Protein AF-A0A2K4ZHW3-F1 (afdb_monomer_lite)

Sequence (197 aa):
MKKQLLYLIPVFVLMTAFILLPSRTSSLYLRIYFEEIAGDHCTLYYSTDAMDVFCLGQHQTSEIDYDRKMVEFNLDPSLDGHITGLRLDFPNTEQLLCIDSVTVSSGGVIKHQYSPCDFFADENIASLHNISGISSVPSRARVYIATSPEESYLIFSDALCRQITDSYSHYRLTKAAFCVFLLACFLLARKKIFRAE

Structure (mmCIF, N/CA/C/O backbone):
data_AF-A0A2K4ZHW3-F1
#
_entry.id   AF-A0A2K4ZHW3-F1
#
loop_
_atom_site.group_PDB
_atom_site.id
_atom_site.type_symbol
_atom_site.label_atom_id
_atom_site.label_alt_id
_atom_site.label_comp_id
_atom_site.label_asym_id
_atom_site.label_entity_id
_atom_site.label_seq_id
_atom_site.pdbx_PDB_ins_code
_atom_site.Cartn_x
_atom_site.Cartn_y
_atom_site.Cartn_z
_atom_site.occupancy
_atom_site.B_iso_or_equiv
_atom_site.auth_seq_id
_atom_site.auth_comp_id
_atom_site.auth_asym_id
_atom_site.auth_atom_id
_atom_site.pdbx_PDB_model_num
ATOM 1 N N . MET A 1 1 ? 33.668 7.707 -42.419 1.00 48.44 1 MET A N 1
ATOM 2 C CA . MET A 1 1 ? 33.199 8.050 -41.052 1.00 48.44 1 MET A CA 1
ATOM 3 C C . MET A 1 1 ? 31.860 8.804 -41.008 1.00 48.44 1 MET A C 1
ATOM 5 O O . MET A 1 1 ? 31.003 8.382 -40.246 1.00 48.44 1 MET A O 1
ATOM 9 N N . LYS A 1 2 ? 31.599 9.838 -41.833 1.00 49.84 2 LYS A N 1
ATOM 10 C CA . LYS A 1 2 ? 30.356 10.654 -41.756 1.00 49.84 2 LYS A CA 1
ATOM 11 C C . LYS A 1 2 ? 29.022 9.886 -41.893 1.00 49.84 2 LYS A C 1
ATOM 13 O O . LYS A 1 2 ? 28.071 10.209 -41.197 1.00 49.84 2 LYS A O 1
ATOM 18 N N . LYS A 1 3 ? 28.950 8.836 -42.725 1.00 52.91 3 LYS A N 1
ATOM 19 C CA . LYS A 1 3 ? 27.713 8.045 -42.914 1.00 52.91 3 LYS A CA 1
ATOM 20 C C . LYS A 1 3 ? 27.332 7.181 -41.702 1.00 52.91 3 LYS A C 1
ATOM 22 O O . LYS A 1 3 ? 26.160 6.896 -41.528 1.00 52.91 3 LYS A O 1
ATOM 27 N N . GLN A 1 4 ? 28.287 6.774 -40.859 1.00 54.22 4 GLN A N 1
ATOM 28 C CA . GLN A 1 4 ? 28.002 5.935 -39.682 1.00 54.22 4 GLN A CA 1
ATOM 29 C C . GLN A 1 4 ? 27.372 6.729 -38.531 1.00 54.22 4 GLN A C 1
ATOM 31 O O . GLN A 1 4 ? 26.560 6.178 -37.796 1.00 54.22 4 GLN A O 1
ATOM 36 N N . LEU A 1 5 ? 27.710 8.017 -38.409 1.00 55.81 5 LEU A N 1
ATOM 37 C CA . LEU A 1 5 ? 27.125 8.912 -37.409 1.00 55.81 5 LEU A CA 1
ATOM 38 C C . LEU A 1 5 ? 25.653 9.224 -37.727 1.00 55.81 5 LEU A C 1
ATOM 40 O O . LEU A 1 5 ? 24.839 9.350 -36.821 1.00 55.81 5 LEU A O 1
ATOM 44 N N . LEU A 1 6 ? 25.302 9.274 -39.018 1.00 59.19 6 LEU A N 1
ATOM 45 C CA . LEU A 1 6 ? 23.958 9.630 -39.477 1.00 59.19 6 LEU A CA 1
ATOM 46 C C . LEU A 1 6 ? 22.881 8.612 -39.058 1.00 59.19 6 LEU A C 1
ATOM 48 O O . LEU A 1 6 ? 21.753 9.005 -38.793 1.00 59.19 6 LEU A O 1
ATOM 52 N N . TYR A 1 7 ? 23.225 7.321 -38.961 1.00 63.56 7 TYR A N 1
ATOM 53 C CA . TYR A 1 7 ? 22.294 6.260 -38.541 1.00 63.56 7 TYR A CA 1
ATOM 54 C C . TYR A 1 7 ? 22.176 6.113 -37.018 1.00 63.56 7 TYR A C 1
ATOM 56 O O . TYR A 1 7 ? 21.195 5.559 -36.533 1.00 63.56 7 TYR A O 1
ATOM 64 N N . LEU A 1 8 ? 23.151 6.616 -36.255 1.00 65.94 8 LEU A N 1
ATOM 65 C CA . LEU A 1 8 ? 23.112 6.590 -34.789 1.00 65.94 8 LEU A CA 1
ATOM 66 C C . LEU A 1 8 ? 22.130 7.617 -34.224 1.00 65.94 8 LEU A C 1
ATOM 68 O O . LEU A 1 8 ? 21.509 7.354 -33.203 1.00 65.94 8 LEU A O 1
ATOM 72 N N . ILE A 1 9 ? 21.955 8.751 -34.906 1.00 73.25 9 ILE A N 1
ATOM 73 C CA . ILE A 1 9 ? 21.047 9.826 -34.489 1.00 73.25 9 ILE A CA 1
ATOM 74 C C . ILE A 1 9 ? 19.588 9.342 -34.374 1.00 73.25 9 ILE A C 1
ATOM 76 O O . ILE A 1 9 ? 19.026 9.477 -33.291 1.00 73.25 9 ILE A O 1
ATOM 80 N N . PRO A 1 10 ? 18.958 8.732 -35.401 1.00 75.88 10 PRO A N 1
ATOM 81 C CA . PRO A 1 10 ? 17.573 8.272 -35.288 1.00 75.88 10 PRO A CA 1
ATOM 82 C C . PRO A 1 10 ? 17.401 7.135 -34.272 1.00 75.88 10 PRO A C 1
ATOM 84 O O . PRO A 1 10 ? 16.383 7.092 -33.591 1.00 75.88 10 PRO A O 1
ATOM 87 N N . VAL A 1 11 ? 18.397 6.254 -34.111 1.00 72.94 11 VAL A N 1
ATOM 88 C CA . VAL A 1 11 ? 18.376 5.201 -33.078 1.00 72.94 11 VAL A CA 1
ATOM 89 C C . VAL A 1 11 ? 18.448 5.809 -31.682 1.00 72.94 11 VAL A C 1
ATOM 91 O O . VAL A 1 11 ? 17.698 5.400 -30.801 1.00 72.94 11 VAL A O 1
ATOM 94 N N . PHE A 1 12 ? 19.309 6.808 -31.482 1.00 76.75 12 PHE A N 1
ATOM 95 C CA . PHE A 1 12 ? 19.395 7.531 -30.219 1.00 76.75 12 PHE A CA 1
ATOM 96 C C . PHE A 1 12 ? 18.072 8.234 -29.917 1.00 76.75 12 PHE A C 1
ATOM 98 O O . PHE A 1 12 ? 17.533 8.038 -28.839 1.00 76.75 12 PHE A O 1
ATOM 105 N N . VAL A 1 13 ? 17.480 8.933 -30.890 1.00 79.75 13 VAL A N 1
ATOM 106 C CA . VAL A 1 13 ? 16.165 9.580 -30.738 1.00 79.75 13 VAL A CA 1
ATOM 107 C C . VAL A 1 13 ? 15.069 8.571 -30.376 1.00 79.75 13 VAL A C 1
ATOM 109 O O . VAL A 1 13 ? 14.281 8.847 -29.477 1.00 79.75 13 VAL A O 1
ATOM 112 N N . LEU A 1 14 ? 15.036 7.390 -31.001 1.00 78.94 14 LEU A N 1
ATOM 113 C CA . LEU A 1 14 ? 14.076 6.324 -30.674 1.00 78.94 14 LEU A CA 1
ATOM 114 C C . LEU A 1 14 ? 14.292 5.741 -29.272 1.00 78.94 14 LEU A C 1
ATOM 116 O O . LEU A 1 14 ? 13.322 5.513 -28.555 1.00 78.94 14 LEU A O 1
ATOM 120 N N . MET A 1 15 ? 15.545 5.533 -28.861 1.00 74.50 15 MET A N 1
ATOM 121 C CA . MET A 1 15 ? 15.881 5.058 -27.514 1.00 74.50 15 MET A CA 1
ATOM 122 C C . MET A 1 15 ? 15.533 6.106 -26.454 1.00 74.50 15 MET A C 1
ATOM 124 O O . MET A 1 15 ? 14.920 5.783 -25.441 1.00 74.50 15 MET A O 1
ATOM 128 N N . THR A 1 16 ? 15.864 7.373 -26.704 1.00 72.25 16 THR A N 1
ATOM 129 C CA . THR A 1 16 ? 15.516 8.493 -25.830 1.00 72.25 16 THR A CA 1
ATOM 130 C C . THR A 1 16 ? 14.001 8.653 -25.743 1.00 72.25 16 THR A C 1
ATOM 132 O O . THR A 1 16 ? 13.479 8.770 -24.640 1.00 72.25 16 THR A O 1
ATOM 135 N N . ALA A 1 17 ? 13.275 8.554 -26.859 1.00 74.81 17 ALA A N 1
ATOM 136 C CA . ALA A 1 17 ? 11.817 8.542 -26.857 1.00 74.81 17 ALA A CA 1
ATOM 137 C C . ALA A 1 17 ? 11.263 7.341 -26.076 1.00 74.81 17 ALA A C 1
ATOM 139 O O . ALA A 1 17 ? 10.374 7.522 -25.265 1.00 74.81 17 ALA A O 1
ATOM 140 N N . PHE A 1 18 ? 11.802 6.132 -26.229 1.00 72.69 18 PHE A N 1
ATOM 141 C CA . PHE A 1 18 ? 11.333 4.952 -25.492 1.00 72.69 18 PHE A CA 1
ATOM 142 C C . PHE A 1 18 ? 11.564 5.040 -23.970 1.00 72.69 18 PHE A C 1
ATOM 144 O O . PHE A 1 18 ? 10.721 4.587 -23.187 1.00 72.69 18 PHE A O 1
ATOM 151 N N . ILE A 1 19 ? 12.691 5.629 -23.554 1.00 68.38 19 ILE A N 1
ATOM 152 C CA . ILE A 1 19 ? 13.035 5.866 -22.144 1.00 68.38 19 ILE A CA 1
ATOM 153 C C . ILE A 1 19 ? 12.171 6.988 -21.553 1.00 68.38 19 ILE A C 1
ATOM 155 O O . ILE A 1 19 ? 11.669 6.844 -20.438 1.00 68.38 19 ILE A O 1
ATOM 159 N N . LEU A 1 20 ? 12.004 8.093 -22.287 1.00 64.94 20 LEU A N 1
ATOM 160 C CA . LEU A 1 20 ? 11.290 9.281 -21.814 1.00 64.94 20 LEU A CA 1
ATOM 161 C C . LEU A 1 20 ? 9.771 9.152 -21.926 1.00 64.94 20 LEU A C 1
ATOM 163 O O . LEU A 1 20 ? 9.060 9.714 -21.097 1.00 64.94 20 LEU A O 1
ATOM 167 N N . LEU A 1 21 ? 9.263 8.417 -22.920 1.00 61.34 21 LEU A N 1
ATOM 168 C CA . LEU A 1 21 ? 7.833 8.182 -23.059 1.00 61.34 21 LEU A CA 1
ATOM 169 C C . LEU A 1 21 ? 7.369 7.305 -21.891 1.00 61.34 21 LEU A C 1
ATOM 171 O O . LEU A 1 21 ? 7.877 6.185 -21.712 1.00 61.34 21 LEU A O 1
ATOM 175 N N . PRO A 1 22 ? 6.400 7.788 -21.096 1.00 52.62 22 PRO A N 1
ATOM 176 C CA . PRO A 1 22 ? 5.814 6.993 -20.038 1.00 52.62 22 PRO A CA 1
ATOM 177 C C . PRO A 1 22 ? 5.112 5.797 -20.689 1.00 52.62 22 PRO A C 1
ATOM 179 O O . PRO A 1 22 ? 4.080 5.926 -21.339 1.00 52.62 22 PRO A O 1
ATOM 182 N N . SER A 1 23 ? 5.697 4.607 -20.549 1.00 57.44 23 SER A N 1
ATOM 183 C CA . SER A 1 23 ? 4.881 3.395 -20.597 1.00 57.44 23 SER A CA 1
ATOM 184 C C . SER A 1 23 ? 4.095 3.369 -19.301 1.00 57.44 23 SER A C 1
ATOM 186 O O . SER A 1 23 ? 4.650 3.788 -18.284 1.00 57.44 23 SER A O 1
ATOM 188 N N . ARG A 1 24 ? 2.858 2.861 -19.326 1.00 54.12 24 ARG A N 1
ATOM 189 C CA . ARG A 1 24 ? 2.093 2.630 -18.097 1.00 54.12 24 ARG A CA 1
ATOM 190 C C . ARG A 1 24 ? 3.005 1.913 -17.104 1.00 54.12 24 ARG A C 1
ATOM 192 O O . ARG A 1 24 ? 3.493 0.819 -17.396 1.00 54.12 24 ARG A O 1
ATOM 199 N N . THR A 1 25 ? 3.328 2.594 -16.012 1.00 59.31 25 THR A N 1
ATOM 200 C CA . THR A 1 25 ? 3.997 2.009 -14.858 1.00 59.31 25 THR A CA 1
ATOM 201 C C . THR A 1 25 ? 3.162 0.809 -14.413 1.00 59.31 25 THR A C 1
ATOM 203 O O . THR A 1 25 ? 1.973 0.701 -14.719 1.00 59.31 25 THR A O 1
ATOM 206 N N . SER A 1 26 ? 3.786 -0.177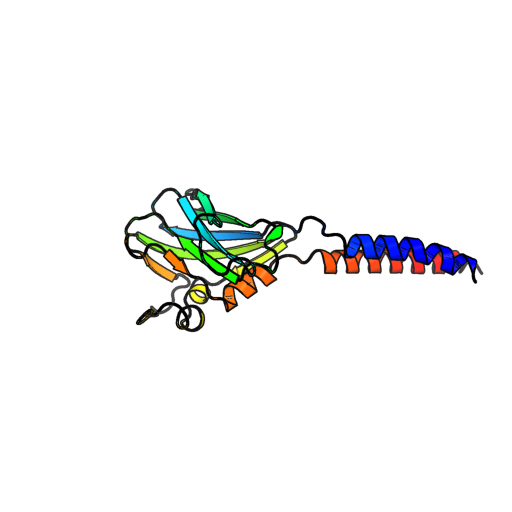 -13.787 1.00 67.19 26 SER A N 1
ATOM 207 C CA . SER A 1 26 ? 3.011 -1.280 -13.234 1.00 67.19 26 SER A CA 1
ATOM 208 C C . SER A 1 26 ? 2.254 -0.779 -12.011 1.00 67.19 26 SER A C 1
ATOM 210 O O . SER A 1 26 ? 2.869 -0.104 -11.186 1.00 67.19 26 SER A O 1
ATOM 212 N N . SER A 1 27 ? 0.975 -1.128 -11.878 1.00 78.62 27 SER A N 1
ATOM 213 C CA . SER A 1 27 ? 0.192 -0.731 -10.710 1.00 78.62 27 SER A CA 1
ATOM 214 C C . SER A 1 27 ? 0.826 -1.240 -9.419 1.00 78.62 27 SER A C 1
ATOM 216 O O . SER A 1 27 ? 1.497 -2.286 -9.420 1.00 78.62 27 SER A O 1
ATOM 218 N N . LEU A 1 28 ? 0.625 -0.493 -8.336 1.00 83.06 28 LEU A N 1
ATOM 219 C CA . LEU A 1 28 ? 1.098 -0.869 -7.013 1.00 83.06 28 LEU A CA 1
ATOM 220 C C . LEU A 1 28 ? -0.031 -1.553 -6.254 1.00 83.06 28 LEU A C 1
ATOM 222 O O . LEU A 1 28 ? -1.097 -0.985 -6.047 1.00 83.06 28 LEU A O 1
ATOM 226 N N . TYR A 1 29 ? 0.240 -2.771 -5.812 1.00 87.38 29 TYR A N 1
ATOM 227 C CA . TYR A 1 29 ? -0.672 -3.552 -4.998 1.00 87.38 29 TYR A CA 1
ATOM 228 C C . TYR A 1 29 ? -0.223 -3.480 -3.544 1.00 87.38 29 TYR A C 1
ATOM 230 O O . TYR A 1 29 ? 0.849 -3.996 -3.208 1.00 87.38 29 TYR A O 1
ATOM 238 N N . LEU A 1 30 ? -1.043 -2.864 -2.699 1.00 88.62 30 LEU A N 1
ATOM 239 C CA . LEU A 1 30 ? -0.903 -2.874 -1.248 1.00 88.62 30 LEU A CA 1
ATOM 240 C C . LEU A 1 30 ? -1.831 -3.955 -0.695 1.00 88.62 30 LEU A C 1
ATOM 242 O O . LEU A 1 30 ? -3.047 -3.859 -0.837 1.00 88.62 30 LEU A O 1
ATOM 246 N N . ARG A 1 31 ? -1.264 -4.991 -0.079 1.00 89.44 31 ARG A N 1
ATOM 247 C CA . ARG A 1 31 ? -2.030 -6.069 0.557 1.00 89.44 31 ARG A CA 1
ATOM 248 C C . ARG A 1 31 ? -1.795 -6.060 2.048 1.00 89.44 31 ARG A C 1
ATOM 250 O O . ARG A 1 31 ? -0.639 -6.079 2.467 1.00 89.44 31 ARG A O 1
ATOM 257 N N . ILE A 1 32 ? -2.869 -6.093 2.818 1.00 88.69 32 ILE A N 1
ATOM 258 C CA . ILE A 1 32 ? -2.823 -6.147 4.278 1.00 88.69 32 ILE A CA 1
ATOM 259 C C . ILE A 1 32 ? -3.474 -7.458 4.695 1.00 88.69 32 ILE A C 1
ATOM 261 O O . ILE A 1 32 ? -4.605 -7.731 4.298 1.00 88.69 32 ILE A O 1
ATOM 265 N N . TYR A 1 33 ? -2.734 -8.270 5.443 1.00 87.62 33 TYR A N 1
ATOM 266 C CA . TYR A 1 33 ? -3.173 -9.566 5.943 1.00 87.62 33 TYR A CA 1
ATOM 267 C C . TYR A 1 33 ? -3.559 -9.449 7.412 1.00 87.62 33 TYR A C 1
ATOM 269 O O . TYR A 1 33 ? -2.830 -8.851 8.210 1.00 87.62 33 TYR A O 1
ATOM 277 N N . PHE A 1 34 ? -4.680 -10.065 7.760 1.00 85.69 34 PHE A N 1
ATOM 278 C CA . PHE A 1 34 ? -5.273 -10.041 9.084 1.00 85.69 34 PHE A CA 1
ATOM 279 C C . PHE A 1 34 ? -5.348 -11.451 9.672 1.00 85.69 34 PHE A C 1
ATOM 281 O O . PHE A 1 34 ? -5.580 -12.428 8.961 1.00 85.69 34 PHE A O 1
ATOM 288 N N . GLU A 1 35 ? -5.199 -11.577 10.987 1.00 82.19 35 GLU A N 1
ATOM 289 C CA . GLU A 1 35 ? -5.529 -12.830 11.677 1.00 82.19 35 GLU A CA 1
ATOM 290 C C . GLU A 1 35 ? -7.030 -12.914 11.980 1.00 82.19 35 GLU A C 1
ATOM 292 O O . GLU A 1 35 ? -7.647 -13.968 11.798 1.00 82.19 35 GLU A O 1
ATOM 297 N N . GLU A 1 36 ? -7.622 -11.789 12.375 1.00 79.19 36 GLU A N 1
ATOM 298 C CA . GLU A 1 36 ? -9.049 -11.611 12.635 1.00 79.19 36 GLU A CA 1
ATOM 299 C C . GLU A 1 36 ? -9.474 -10.238 12.097 1.00 79.19 36 GLU A C 1
ATOM 301 O O . GLU A 1 36 ? -8.773 -9.245 12.304 1.00 79.19 36 GLU A O 1
ATOM 306 N N . ILE A 1 37 ? -10.590 -10.198 11.363 1.00 82.12 37 ILE A N 1
ATOM 307 C CA . ILE A 1 37 ? -11.189 -8.971 10.831 1.00 82.12 37 ILE A CA 1
ATOM 308 C C . ILE A 1 37 ? -12.704 -9.147 10.694 1.00 82.12 37 ILE A C 1
ATOM 310 O O . ILE A 1 37 ? -13.179 -10.236 10.359 1.00 82.12 37 ILE A O 1
ATOM 314 N N . ALA A 1 38 ? -13.452 -8.080 10.966 1.00 80.44 38 ALA A N 1
ATOM 315 C CA . ALA A 1 38 ? -14.901 -8.013 10.842 1.00 80.44 38 ALA A CA 1
ATOM 316 C C . ALA A 1 38 ? -15.324 -6.897 9.871 1.00 80.44 38 ALA A C 1
ATOM 318 O O . ALA A 1 38 ? -14.633 -5.889 9.723 1.00 80.44 38 ALA A O 1
ATOM 319 N N . GLY A 1 39 ? -16.491 -7.082 9.244 1.00 85.62 39 GLY A N 1
ATOM 320 C CA . GLY A 1 39 ? -17.075 -6.175 8.247 1.00 85.62 39 GLY A CA 1
ATOM 321 C C . GLY A 1 39 ? -16.677 -6.518 6.811 1.00 85.62 39 GLY A C 1
ATOM 322 O O . GLY A 1 39 ? -15.863 -7.409 6.608 1.00 85.62 39 GLY A O 1
ATOM 323 N N . ASP A 1 40 ? -17.277 -5.848 5.824 1.00 88.38 40 ASP A N 1
ATOM 324 C CA . ASP A 1 40 ? -17.278 -6.331 4.428 1.00 88.38 40 ASP A CA 1
ATOM 325 C C . ASP A 1 40 ? -16.208 -5.684 3.531 1.00 88.38 40 ASP A C 1
ATOM 327 O O . ASP A 1 40 ? -15.769 -6.272 2.543 1.00 88.38 40 ASP A O 1
ATOM 331 N N . HIS A 1 41 ? -15.799 -4.453 3.843 1.00 91.12 41 HIS A N 1
ATOM 332 C CA . HIS A 1 41 ? -14.941 -3.639 2.982 1.00 91.12 41 HIS A CA 1
ATOM 333 C C . HIS A 1 41 ? -14.010 -2.736 3.789 1.00 91.12 41 HIS A C 1
ATOM 335 O O . HIS A 1 41 ? -14.390 -2.219 4.835 1.00 91.12 41 HIS A O 1
ATOM 341 N N . CYS A 1 42 ? -12.823 -2.466 3.254 1.00 90.94 42 CYS A N 1
ATOM 342 C CA . CYS A 1 42 ? -11.937 -1.421 3.766 1.00 90.94 42 CYS A CA 1
ATOM 343 C C . CYS A 1 42 ? -11.753 -0.342 2.702 1.00 90.94 42 CYS A C 1
ATOM 345 O O . CYS A 1 42 ? -11.795 -0.621 1.500 1.00 90.94 42 CYS A O 1
ATOM 347 N N . THR A 1 43 ? -11.518 0.893 3.134 1.00 91.75 43 THR A N 1
ATOM 348 C CA . THR A 1 43 ? -11.301 2.021 2.224 1.00 91.75 43 THR A CA 1
ATOM 349 C C . THR A 1 43 ? -9.924 2.621 2.444 1.00 91.75 43 THR A C 1
ATOM 351 O O . THR A 1 43 ? -9.573 3.000 3.553 1.00 91.75 43 THR A O 1
ATOM 354 N N . LEU A 1 44 ? -9.139 2.726 1.378 1.00 92.44 44 LEU A N 1
ATOM 355 C CA . LEU A 1 44 ? -7.860 3.419 1.366 1.00 92.44 44 LEU A CA 1
ATOM 356 C C . LEU A 1 44 ? -8.057 4.815 0.779 1.00 92.44 44 LEU A C 1
ATOM 358 O O . LEU A 1 44 ? -8.352 4.953 -0.405 1.00 92.44 44 LEU A O 1
ATOM 362 N N . TYR A 1 45 ? -7.850 5.842 1.590 1.00 91.50 45 TYR A N 1
ATOM 363 C CA . TYR A 1 45 ? -7.713 7.225 1.151 1.00 91.50 45 TYR A CA 1
ATOM 364 C C . TYR A 1 45 ? -6.244 7.542 0.888 1.00 91.50 45 TYR A C 1
ATOM 366 O O . TYR A 1 45 ? -5.353 7.043 1.579 1.00 91.50 45 TYR A O 1
ATOM 374 N N . TYR A 1 46 ? -5.984 8.400 -0.091 1.00 89.69 46 TYR A N 1
ATOM 375 C CA . TYR A 1 46 ? -4.631 8.843 -0.406 1.00 89.69 46 TYR A CA 1
ATOM 376 C C . TYR A 1 46 ? -4.606 10.335 -0.728 1.00 89.69 46 TYR A C 1
ATOM 378 O O . TYR A 1 46 ? -5.545 10.864 -1.321 1.00 89.69 46 TYR A O 1
ATOM 386 N N . SER A 1 47 ? -3.532 11.008 -0.324 1.00 88.25 47 SER A N 1
ATOM 387 C CA . SER A 1 47 ? -3.227 12.390 -0.700 1.00 88.25 47 SER A CA 1
ATOM 388 C C . SER A 1 47 ? -2.085 12.417 -1.711 1.00 88.25 47 SER A C 1
ATOM 390 O O . SER A 1 47 ? -1.309 11.462 -1.835 1.00 88.25 47 SER A O 1
ATOM 392 N N . THR A 1 48 ? -2.001 13.507 -2.466 1.00 87.69 48 THR A N 1
ATOM 393 C CA . THR A 1 48 ? -0.989 13.694 -3.510 1.00 87.69 48 THR A CA 1
ATOM 394 C C . THR A 1 48 ? -0.342 15.068 -3.426 1.00 87.69 48 THR A C 1
ATOM 396 O O . THR A 1 48 ? -0.891 15.976 -2.810 1.00 87.69 48 THR A O 1
ATOM 399 N N . ASP A 1 49 ? 0.775 15.264 -4.117 1.00 85.88 49 ASP A N 1
ATOM 400 C CA . ASP A 1 49 ? 1.416 16.576 -4.280 1.00 85.88 49 ASP A CA 1
ATOM 401 C C . ASP A 1 49 ? 0.472 17.669 -4.825 1.00 85.88 49 ASP A C 1
ATOM 403 O O . ASP A 1 49 ? 0.600 18.839 -4.464 1.00 85.88 49 ASP A O 1
ATOM 407 N N . ALA A 1 50 ? -0.500 17.300 -5.665 1.00 85.12 50 ALA A N 1
ATOM 408 C CA . ALA A 1 50 ? -1.523 18.212 -6.182 1.00 85.12 50 ALA A CA 1
ATOM 409 C C . ALA A 1 50 ? -2.686 18.465 -5.200 1.00 85.12 50 ALA A C 1
ATOM 411 O O 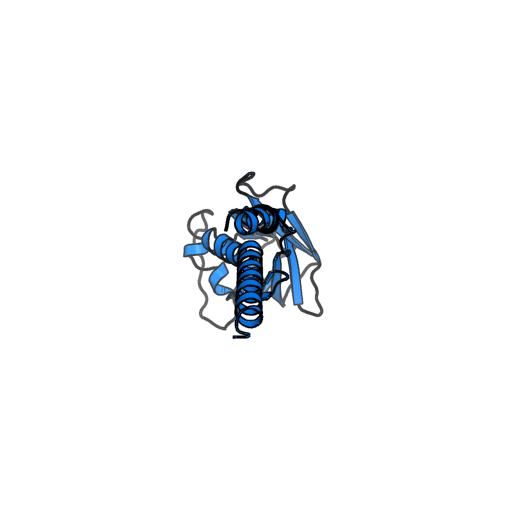. ALA A 1 50 ? -3.332 19.513 -5.264 1.00 85.12 50 ALA A O 1
ATOM 412 N N . MET A 1 51 ? -2.976 17.507 -4.318 1.00 83.31 51 MET A N 1
ATOM 413 C CA . MET A 1 51 ? -4.056 17.558 -3.328 1.00 83.31 51 MET A CA 1
ATOM 414 C C . MET A 1 51 ? -3.581 16.921 -2.026 1.00 83.31 51 MET A C 1
ATOM 416 O O . MET A 1 51 ? -3.728 15.717 -1.813 1.00 83.31 51 MET A O 1
ATOM 420 N N . ASP A 1 52 ? -3.031 17.756 -1.149 1.00 80.94 52 ASP A N 1
ATOM 421 C CA . ASP A 1 52 ? -2.406 17.337 0.107 1.00 80.94 52 ASP A CA 1
ATOM 422 C C . ASP A 1 52 ? -3.422 17.191 1.255 1.00 80.94 52 ASP A C 1
ATOM 424 O O . ASP A 1 52 ? -3.218 17.642 2.379 1.00 80.94 52 ASP A O 1
ATOM 428 N N . VAL A 1 53 ? -4.599 16.640 0.946 1.00 82.62 53 VAL A N 1
ATOM 429 C CA . VAL A 1 53 ? -5.676 16.416 1.917 1.00 82.62 53 VAL A CA 1
ATOM 430 C C . VAL A 1 53 ? -6.411 15.133 1.553 1.00 82.62 53 VAL A C 1
ATOM 432 O O . VAL A 1 53 ? -6.752 14.924 0.390 1.00 82.62 53 VAL A O 1
ATOM 435 N N . PHE A 1 54 ? -6.729 14.300 2.546 1.00 84.00 54 PHE A N 1
ATOM 436 C CA . PHE A 1 54 ? -7.616 13.155 2.338 1.00 84.00 54 PHE A CA 1
ATOM 437 C C . PHE A 1 54 ? -9.021 13.640 1.982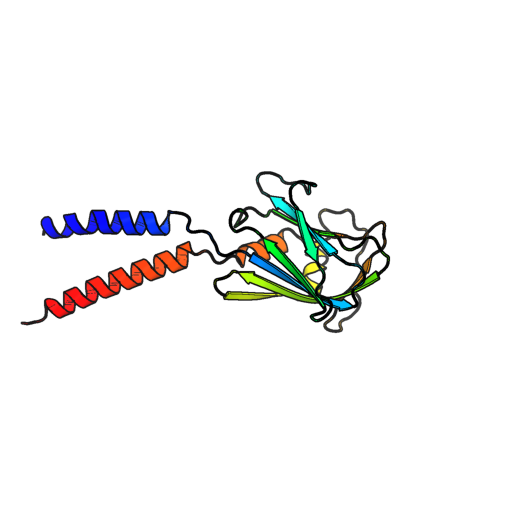 1.00 84.00 54 PHE A C 1
ATOM 439 O O . PHE A 1 54 ? -9.664 14.349 2.759 1.00 84.00 54 PHE A O 1
ATOM 446 N N . CYS A 1 55 ? -9.512 13.258 0.805 1.00 77.81 55 CYS A N 1
ATOM 447 C CA . CYS A 1 55 ? -10.820 13.681 0.325 1.00 77.81 55 CYS A CA 1
ATOM 448 C C . CYS A 1 55 ? -11.643 12.502 -0.197 1.00 77.81 55 CYS A C 1
ATOM 450 O O . CYS A 1 55 ? -11.112 11.490 -0.651 1.00 77.81 55 CYS A O 1
ATOM 452 N N . LEU A 1 56 ? -12.966 12.677 -0.217 1.00 78.38 56 LEU A N 1
ATOM 453 C CA . LEU A 1 56 ? -13.903 11.674 -0.732 1.00 78.38 56 LEU A CA 1
ATOM 454 C C . LEU A 1 56 ? -13.701 11.358 -2.222 1.00 78.38 56 LEU A C 1
ATOM 456 O O . LEU A 1 56 ? -14.190 10.342 -2.692 1.00 78.38 56 LEU A O 1
ATOM 460 N N . GLY A 1 57 ? -12.998 12.200 -2.982 1.00 81.25 57 GLY A N 1
ATOM 461 C CA . GLY A 1 57 ? -12.695 11.937 -4.392 1.00 81.25 57 GLY A CA 1
ATOM 462 C C . GLY A 1 57 ? -11.456 11.064 -4.626 1.00 81.25 57 GLY A C 1
ATOM 463 O O . GLY A 1 57 ? -11.294 10.549 -5.727 1.00 81.25 57 GLY A O 1
ATOM 464 N N . GLN A 1 58 ? -10.588 10.905 -3.621 1.00 87.50 58 GLN A N 1
ATOM 465 C CA . GLN A 1 58 ? -9.303 10.202 -3.720 1.00 87.50 58 GLN A CA 1
ATOM 466 C C . GLN A 1 58 ? -9.278 9.034 -2.739 1.00 87.50 58 GLN A C 1
ATOM 468 O O . GLN A 1 58 ? -8.617 9.062 -1.699 1.00 87.50 58 GLN A O 1
ATOM 473 N N . HIS A 1 59 ? -10.064 8.013 -3.067 1.00 90.69 59 HIS A N 1
ATOM 474 C CA . HIS A 1 59 ? -10.131 6.792 -2.288 1.00 90.69 59 HIS A CA 1
ATOM 475 C C . HIS A 1 59 ? -10.307 5.568 -3.177 1.00 90.69 59 HIS A C 1
ATOM 477 O O . HIS A 1 59 ? -10.742 5.654 -4.326 1.00 90.69 59 HIS A O 1
ATOM 483 N N . GLN A 1 60 ? -9.995 4.418 -2.601 1.00 91.81 60 GLN A N 1
ATOM 484 C CA . GLN A 1 60 ? -10.247 3.115 -3.172 1.00 91.81 60 GLN A CA 1
ATOM 485 C C . GLN A 1 60 ? -10.857 2.226 -2.099 1.00 91.81 60 GLN A C 1
ATOM 487 O O . GLN A 1 60 ? -10.226 1.943 -1.084 1.00 91.81 60 GLN A O 1
ATOM 492 N N . THR A 1 61 ? -12.077 1.763 -2.334 1.00 92.81 61 THR A N 1
ATOM 493 C CA . THR A 1 61 ? -12.710 0.750 -1.491 1.00 92.81 61 THR A CA 1
ATOM 494 C C . THR A 1 61 ? -12.453 -0.625 -2.086 1.00 92.81 61 THR A C 1
ATOM 496 O O . THR A 1 61 ? -12.522 -0.802 -3.304 1.00 92.81 61 THR A O 1
ATOM 499 N N . SER A 1 62 ? -12.135 -1.587 -1.228 1.00 93.88 62 SER A N 1
ATOM 500 C CA . SER A 1 62 ? -11.886 -2.970 -1.613 1.00 93.88 62 SER A CA 1
ATOM 501 C C . SER A 1 62 ? -12.587 -3.917 -0.647 1.00 93.88 62 SER A C 1
ATOM 503 O O . SER A 1 62 ? -12.687 -3.633 0.550 1.00 93.88 62 SER A O 1
ATOM 505 N N . GLU A 1 63 ? -13.102 -5.018 -1.184 1.00 94.25 63 GLU A N 1
ATOM 506 C CA . GLU A 1 63 ? -13.758 -6.068 -0.408 1.00 94.25 63 GLU A CA 1
ATOM 507 C C . GLU A 1 63 ? -12.726 -6.888 0.369 1.00 94.25 63 GLU A C 1
ATOM 509 O O . GLU A 1 63 ? -11.580 -7.066 -0.061 1.00 94.25 63 GLU A O 1
ATOM 514 N N . ILE A 1 64 ? -13.141 -7.393 1.528 1.00 91.81 64 ILE A N 1
ATOM 515 C CA . ILE A 1 64 ? -12.303 -8.262 2.348 1.00 91.81 64 ILE A CA 1
ATOM 516 C C . ILE A 1 64 ? -12.375 -9.690 1.804 1.00 91.81 64 ILE A C 1
ATOM 518 O O . ILE A 1 64 ? -13.440 -10.300 1.731 1.00 91.81 64 ILE A O 1
ATOM 522 N N . ASP A 1 65 ? -11.218 -10.253 1.462 1.00 93.19 65 ASP A N 1
ATOM 523 C CA . ASP A 1 65 ? -11.081 -11.669 1.138 1.00 93.19 65 ASP A CA 1
ATOM 524 C C . ASP A 1 65 ? -10.978 -12.454 2.452 1.00 93.19 65 ASP A C 1
ATOM 526 O O . ASP A 1 65 ? -9.915 -12.504 3.078 1.00 93.19 65 ASP A O 1
ATOM 530 N N . TYR A 1 66 ? -12.089 -13.045 2.896 1.00 89.81 66 TYR A N 1
ATOM 531 C CA . TYR A 1 66 ? -12.135 -13.824 4.138 1.00 89.81 66 TYR A CA 1
ATOM 532 C C . TYR A 1 66 ? -11.394 -15.159 4.055 1.00 89.81 66 TYR A C 1
ATOM 534 O O . TYR A 1 66 ? -10.897 -15.633 5.079 1.00 89.81 66 TYR A O 1
ATOM 542 N N . ASP A 1 67 ? -11.281 -15.752 2.863 1.00 91.19 67 ASP A N 1
ATOM 543 C CA . ASP A 1 67 ? -10.575 -17.023 2.676 1.00 91.19 67 ASP A CA 1
ATOM 544 C C . ASP A 1 67 ? -9.075 -16.835 2.918 1.00 91.19 67 ASP A C 1
ATOM 546 O O . ASP A 1 67 ? -8.414 -17.663 3.552 1.00 91.19 67 ASP A O 1
ATOM 550 N N . ARG A 1 68 ? -8.531 -15.714 2.433 1.00 88.88 68 ARG A N 1
ATOM 551 C CA . ARG A 1 68 ? -7.122 -15.336 2.606 1.00 88.88 68 ARG A CA 1
ATOM 552 C C . ARG A 1 68 ? -6.878 -14.397 3.783 1.00 88.88 68 ARG A C 1
ATOM 554 O O . ARG A 1 68 ? -5.720 -14.085 4.062 1.00 88.88 68 ARG A O 1
ATOM 561 N N . LYS A 1 69 ? -7.949 -13.949 4.442 1.00 89.00 69 LYS A N 1
ATOM 562 C CA . LYS A 1 69 ? -7.961 -12.921 5.489 1.00 89.00 69 LYS A CA 1
ATOM 563 C C . LYS A 1 69 ? -7.145 -11.689 5.097 1.00 89.00 69 LYS A C 1
ATOM 565 O O . LYS A 1 69 ? -6.224 -11.289 5.804 1.00 89.00 69 LYS A O 1
ATOM 570 N N . MET A 1 70 ? -7.438 -11.103 3.942 1.00 90.81 70 MET A N 1
ATOM 571 C CA . MET A 1 70 ? -6.689 -9.947 3.451 1.00 90.81 70 MET A CA 1
ATOM 572 C C . MET A 1 70 ? -7.564 -8.935 2.726 1.00 90.81 70 MET A C 1
ATOM 574 O O . MET A 1 70 ? -8.638 -9.259 2.231 1.00 90.81 70 MET A O 1
ATOM 578 N N . VAL A 1 71 ? -7.044 -7.719 2.602 1.00 92.62 71 VAL A N 1
ATOM 579 C CA . VAL A 1 71 ? -7.557 -6.713 1.669 1.00 92.62 71 VAL A CA 1
ATOM 580 C C . VAL A 1 71 ? -6.454 -6.303 0.700 1.00 92.62 71 VAL A C 1
ATOM 582 O O . VAL A 1 71 ? -5.286 -6.197 1.086 1.00 92.62 71 VAL A O 1
ATOM 585 N N . GLU A 1 72 ? -6.812 -6.099 -0.567 1.00 93.00 72 GLU A N 1
ATOM 586 C CA . GLU A 1 72 ? -5.906 -5.634 -1.619 1.00 93.00 72 GLU A CA 1
ATOM 587 C C . GLU A 1 72 ? -6.370 -4.285 -2.164 1.00 93.00 72 GLU A C 1
ATOM 589 O O . GLU A 1 72 ? -7.506 -4.148 -2.609 1.00 93.00 72 GLU A O 1
ATOM 594 N N . PHE A 1 73 ? -5.466 -3.311 -2.197 1.00 92.38 73 PHE A N 1
ATOM 595 C CA . PHE A 1 73 ? -5.662 -2.039 -2.881 1.00 92.38 73 PHE A CA 1
ATOM 596 C C . PHE A 1 73 ? -4.745 -1.971 -4.095 1.00 92.38 73 PHE A C 1
ATOM 598 O O . PHE A 1 73 ? -3.554 -2.272 -4.000 1.00 92.38 73 PHE A O 1
ATOM 605 N N . ASN A 1 74 ? -5.308 -1.580 -5.234 1.00 89.94 74 ASN A N 1
ATOM 606 C CA . ASN A 1 74 ? -4.602 -1.451 -6.500 1.00 89.94 74 ASN A CA 1
ATOM 607 C C . ASN A 1 74 ? -4.509 0.028 -6.878 1.00 89.94 74 ASN A C 1
ATOM 609 O O . ASN A 1 74 ? -5.454 0.586 -7.441 1.00 89.94 74 ASN A O 1
ATOM 613 N N . LEU A 1 75 ? -3.372 0.638 -6.557 1.00 86.75 75 LEU A N 1
ATOM 614 C CA . LEU A 1 75 ? -3.101 2.042 -6.820 1.00 86.75 75 LEU A CA 1
ATOM 615 C C . LEU A 1 75 ? -2.662 2.238 -8.274 1.00 86.75 75 LEU A C 1
ATOM 617 O O . LEU A 1 75 ? -1.775 1.537 -8.781 1.00 86.75 75 LEU A O 1
ATOM 621 N N . ASP A 1 76 ? -3.312 3.196 -8.941 1.00 82.88 76 ASP A N 1
ATOM 622 C CA . ASP A 1 76 ? -3.087 3.467 -10.357 1.00 82.88 76 ASP A CA 1
ATOM 623 C C . ASP A 1 76 ? -1.639 3.920 -10.603 1.00 82.88 76 ASP A C 1
ATOM 625 O O . ASP A 1 76 ? -1.095 4.719 -9.834 1.00 82.88 76 ASP A O 1
ATOM 629 N N . PRO A 1 77 ? -1.008 3.468 -11.698 1.00 76.62 77 PRO A N 1
ATO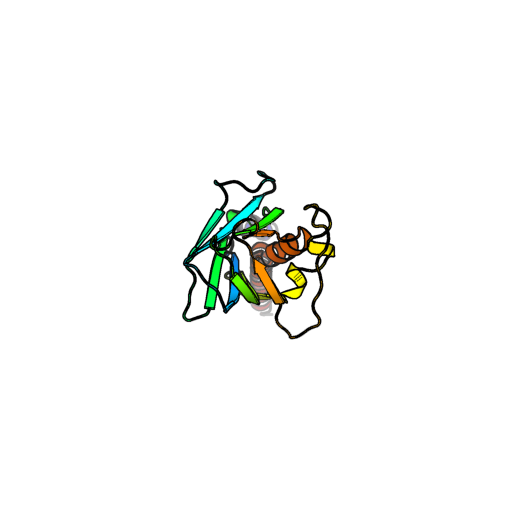M 630 C CA . PRO A 1 77 ? 0.342 3.884 -12.036 1.00 76.62 77 PRO A CA 1
ATOM 631 C C . PRO A 1 77 ? 0.541 5.399 -12.212 1.00 76.62 77 PRO A C 1
ATOM 633 O O . PRO A 1 77 ? 1.682 5.859 -12.149 1.00 76.62 77 PRO A O 1
ATOM 636 N N . SER A 1 78 ? -0.524 6.178 -12.432 1.00 79.44 78 SER A N 1
ATOM 637 C CA . SER A 1 78 ? -0.481 7.645 -12.469 1.00 79.44 78 SER A CA 1
ATOM 638 C C . SER A 1 78 ? -0.125 8.282 -11.126 1.00 79.44 78 SER A C 1
ATOM 640 O O . SER A 1 78 ? 0.190 9.466 -11.095 1.00 79.44 78 SER A O 1
ATOM 642 N N . LEU A 1 79 ? -0.209 7.528 -10.029 1.00 80.69 79 LEU A N 1
ATOM 643 C CA . LEU A 1 79 ? 0.118 7.985 -8.678 1.00 80.69 79 LEU A CA 1
ATOM 644 C C . LEU A 1 79 ? 1.608 7.792 -8.324 1.00 80.69 79 LEU A C 1
ATOM 646 O O . LEU A 1 79 ? 2.028 8.189 -7.238 1.00 80.69 79 LEU A O 1
ATOM 650 N N . ASP A 1 80 ? 2.411 7.202 -9.222 1.00 79.44 80 ASP A N 1
ATOM 651 C CA . ASP A 1 80 ? 3.853 6.976 -9.023 1.00 79.44 80 ASP A CA 1
ATOM 652 C C . ASP A 1 80 ? 4.587 8.285 -8.692 1.00 79.44 80 ASP A C 1
ATOM 654 O O . ASP A 1 80 ? 4.556 9.238 -9.469 1.00 79.44 80 ASP A O 1
ATOM 658 N N . GLY A 1 81 ? 5.241 8.330 -7.529 1.00 76.69 81 GLY A N 1
ATOM 659 C CA . GLY A 1 81 ? 5.969 9.504 -7.038 1.00 76.69 81 GLY A CA 1
ATOM 660 C C . GLY A 1 81 ? 5.099 10.697 -6.621 1.00 76.69 81 GLY A C 1
ATOM 661 O O . GLY A 1 81 ? 5.651 11.725 -6.239 1.00 76.69 81 GLY A O 1
ATOM 662 N N . HIS A 1 82 ? 3.771 10.568 -6.677 1.00 84.00 82 HIS A N 1
ATOM 663 C CA . HIS A 1 82 ? 2.834 11.640 -6.338 1.00 84.00 82 HIS A CA 1
ATOM 664 C C . HIS A 1 82 ? 2.135 11.432 -4.996 1.00 84.00 82 HIS A C 1
ATOM 666 O O . HIS A 1 82 ? 1.628 12.403 -4.450 1.00 84.00 82 HIS A O 1
ATOM 672 N N . ILE A 1 83 ? 2.099 10.208 -4.457 1.00 86.19 83 ILE A N 1
ATOM 673 C CA . ILE A 1 83 ? 1.459 9.915 -3.164 1.00 86.19 83 ILE A CA 1
ATOM 674 C C . ILE A 1 83 ? 2.255 10.574 -2.036 1.00 86.19 83 ILE A C 1
ATOM 676 O O . ILE A 1 83 ? 3.423 10.246 -1.825 1.00 86.19 83 ILE A O 1
ATOM 680 N N . THR A 1 84 ? 1.607 11.472 -1.295 1.00 85.75 84 THR A N 1
ATOM 681 C CA . THR A 1 84 ? 2.203 12.141 -0.127 1.00 85.75 84 THR A CA 1
ATOM 682 C C . THR A 1 84 ? 1.762 11.515 1.187 1.00 85.75 84 THR A C 1
ATOM 684 O O . THR A 1 84 ? 2.522 11.543 2.148 1.00 85.75 84 THR A O 1
ATOM 687 N N . GLY A 1 85 ? 0.584 10.891 1.211 1.00 86.62 85 GLY A N 1
ATOM 688 C CA . GLY A 1 85 ? 0.006 10.304 2.410 1.00 86.62 85 GLY A CA 1
ATOM 689 C C . GLY A 1 85 ? -1.015 9.223 2.085 1.00 86.62 85 GLY A C 1
ATOM 690 O O . GLY A 1 85 ? -1.634 9.213 1.017 1.00 86.62 85 GLY A O 1
ATOM 691 N N . LEU A 1 86 ? -1.196 8.302 3.027 1.00 88.12 86 LEU A N 1
ATOM 692 C CA . LEU A 1 86 ? -2.146 7.200 2.940 1.00 88.12 86 LEU A CA 1
ATOM 693 C C . LEU A 1 86 ? -2.922 7.106 4.264 1.00 88.12 86 LEU A C 1
ATOM 695 O O . LEU A 1 86 ? -2.344 7.237 5.345 1.00 88.12 86 LEU A O 1
ATOM 699 N N . ARG A 1 87 ? -4.224 6.837 4.184 1.00 88.06 87 ARG A N 1
ATOM 700 C CA . ARG A 1 87 ? -5.106 6.608 5.333 1.00 88.06 87 ARG A CA 1
ATOM 701 C C . ARG A 1 87 ? -5.986 5.393 5.063 1.00 88.06 87 ARG A C 1
ATOM 703 O O . ARG A 1 87 ? -6.656 5.337 4.036 1.00 88.06 87 ARG A O 1
ATOM 710 N N . LEU A 1 88 ? -5.988 4.432 5.975 1.00 88.56 88 LEU A N 1
ATOM 711 C CA . LEU A 1 88 ? -6.828 3.244 5.914 1.00 88.56 88 LEU A CA 1
ATOM 712 C C . LEU A 1 88 ? -8.032 3.397 6.836 1.00 88.56 88 LEU A C 1
ATOM 714 O O . LEU A 1 88 ? -7.851 3.571 8.034 1.00 88.56 88 LEU A O 1
ATOM 718 N N . ASP A 1 89 ? -9.230 3.250 6.291 1.00 88.19 89 ASP A N 1
ATOM 719 C CA . ASP A 1 89 ? -10.484 3.221 7.033 1.00 88.19 89 ASP A CA 1
ATOM 720 C C . ASP A 1 89 ? -11.034 1.795 7.040 1.00 88.19 89 ASP A C 1
ATOM 722 O O . ASP A 1 89 ? -11.145 1.134 5.998 1.00 88.19 89 ASP A O 1
ATOM 726 N N . PHE A 1 90 ? -11.383 1.333 8.232 1.00 85.81 90 PHE A N 1
ATOM 727 C CA . PHE A 1 90 ? -11.983 0.034 8.484 1.00 85.81 90 PHE A CA 1
ATOM 728 C C . PHE A 1 90 ? -13.511 0.145 8.541 1.00 85.81 90 PHE A C 1
ATOM 730 O O . PHE A 1 90 ? -14.056 1.245 8.676 1.00 85.81 90 PHE A O 1
ATOM 737 N N . PRO A 1 91 ? -14.226 -0.990 8.467 1.00 82.25 91 PRO A N 1
ATOM 738 C CA . PRO A 1 91 ? -15.645 -1.041 8.787 1.00 82.25 91 PRO A CA 1
ATOM 739 C C . PRO A 1 91 ? -15.951 -0.341 10.112 1.00 82.25 91 PRO A C 1
ATOM 741 O O . PRO A 1 91 ? -15.218 -0.502 11.089 1.00 82.25 91 PRO A O 1
ATOM 744 N N . ASN A 1 92 ? -17.047 0.422 10.138 1.00 80.50 92 ASN A N 1
ATOM 745 C CA . ASN A 1 92 ? -17.473 1.214 11.291 1.00 80.50 92 ASN A CA 1
ATOM 746 C C . ASN A 1 92 ? -18.058 0.324 12.407 1.00 80.50 92 ASN A C 1
ATOM 748 O O . ASN A 1 92 ? -19.263 0.318 12.668 1.00 80.50 92 ASN A O 1
ATOM 752 N N . THR A 1 93 ? -17.198 -0.488 13.012 1.00 76.50 93 THR A N 1
ATOM 753 C CA . THR A 1 93 ? -17.518 -1.480 14.039 1.00 76.50 93 THR A CA 1
ATOM 754 C C . THR A 1 93 ? -16.361 -1.588 15.022 1.00 76.50 93 THR A C 1
ATOM 756 O O . THR A 1 93 ? -15.201 -1.533 14.616 1.00 76.50 93 THR A O 1
ATOM 759 N N . GLU A 1 94 ? -16.665 -1.804 16.302 1.00 73.62 94 GLU A N 1
ATOM 760 C CA . GLU A 1 94 ? -15.636 -2.154 17.284 1.00 73.62 94 GLU A CA 1
ATOM 761 C C . GLU A 1 94 ? -15.007 -3.496 16.925 1.00 73.62 94 GLU A C 1
ATOM 763 O O . GLU A 1 94 ? -15.700 -4.511 16.827 1.00 73.62 94 GLU A O 1
ATOM 768 N N . GLN A 1 95 ? -13.692 -3.504 16.725 1.00 73.44 95 GLN A N 1
ATOM 769 C CA . GLN A 1 95 ? -12.960 -4.726 16.425 1.00 73.44 95 GLN A CA 1
ATOM 770 C C . GLN A 1 95 ? -11.518 -4.654 16.914 1.00 73.44 95 GLN A C 1
ATOM 772 O O . GLN A 1 95 ? -10.887 -3.596 16.935 1.00 73.44 95 GLN A O 1
ATOM 777 N N . LEU A 1 96 ? -11.002 -5.817 17.308 1.00 74.50 96 LEU A N 1
ATOM 778 C CA . LEU A 1 96 ? -9.584 -6.015 17.550 1.00 74.50 96 LEU A CA 1
ATOM 779 C C . LEU A 1 96 ? -8.950 -6.493 16.243 1.00 74.50 96 LEU A C 1
ATOM 781 O O . LEU A 1 96 ? -9.109 -7.645 15.851 1.00 74.50 96 LEU A O 1
ATOM 785 N N . LEU A 1 97 ? -8.237 -5.602 15.568 1.00 76.19 97 LEU A N 1
ATOM 786 C CA . LEU A 1 97 ? -7.486 -5.914 14.364 1.00 76.19 97 LEU A CA 1
ATOM 787 C C . LEU A 1 97 ? -6.159 -6.547 14.755 1.00 76.19 97 LEU A C 1
ATOM 789 O O . LEU A 1 97 ? -5.396 -5.976 15.532 1.00 76.19 97 LEU A O 1
ATOM 793 N N . CYS A 1 98 ? -5.852 -7.695 14.169 1.00 77.81 98 CYS A N 1
ATOM 794 C CA . CYS A 1 98 ? -4.514 -8.260 14.224 1.00 77.81 98 CYS A CA 1
ATOM 795 C C . CYS A 1 98 ? -3.924 -8.238 12.821 1.00 77.81 98 CYS A C 1
ATOM 797 O O . CYS A 1 98 ? -4.360 -9.008 11.967 1.00 77.81 98 CYS A O 1
ATOM 799 N N . ILE A 1 99 ? -2.959 -7.350 12.580 1.00 78.88 99 ILE A N 1
ATOM 800 C CA . ILE A 1 99 ? -2.259 -7.284 11.295 1.00 78.88 99 ILE A CA 1
ATOM 801 C C . ILE A 1 99 ? -1.079 -8.250 11.362 1.00 78.88 99 ILE A C 1
ATOM 803 O O . ILE A 1 99 ? -0.177 -8.085 12.187 1.00 78.88 99 ILE A O 1
ATOM 807 N N . ASP A 1 100 ? -1.101 -9.258 10.494 1.00 77.81 100 ASP A N 1
ATOM 808 C CA . ASP A 1 100 ? -0.054 -10.277 10.402 1.00 77.81 100 ASP A CA 1
ATOM 809 C C . ASP A 1 100 ? 1.100 -9.791 9.518 1.00 77.81 100 ASP A C 1
ATOM 811 O O . ASP A 1 100 ? 2.272 -9.854 9.886 1.00 77.81 100 ASP A O 1
ATOM 815 N N . SER A 1 101 ? 0.776 -9.246 8.345 1.00 76.25 101 SER A N 1
ATOM 816 C CA . SER A 1 101 ? 1.780 -8.669 7.456 1.00 76.25 101 SER A CA 1
ATOM 817 C C . SER A 1 101 ? 1.178 -7.683 6.468 1.00 76.25 101 SER A C 1
ATOM 819 O O . SER A 1 101 ? -0.002 -7.753 6.123 1.00 76.25 101 SER A O 1
ATOM 821 N N . VAL A 1 102 ? 2.018 -6.779 5.969 1.00 80.25 102 VAL A N 1
ATOM 822 C CA . VAL A 1 102 ? 1.677 -5.917 4.839 1.00 80.25 102 VAL A CA 1
ATOM 823 C C . VAL A 1 102 ? 2.671 -6.173 3.726 1.00 80.25 102 VAL A C 1
ATOM 825 O O . VAL A 1 102 ? 3.883 -6.146 3.945 1.00 80.25 102 VAL A O 1
ATOM 828 N N . THR A 1 103 ? 2.169 -6.440 2.524 1.00 82.00 103 THR A N 1
ATOM 829 C CA . THR A 1 103 ? 3.016 -6.644 1.349 1.00 82.00 103 THR A CA 1
ATOM 830 C C . THR A 1 103 ? 2.709 -5.610 0.291 1.00 82.00 103 THR A C 1
ATOM 832 O O . THR A 1 103 ? 1.551 -5.434 -0.086 1.00 82.00 103 THR A O 1
ATOM 835 N N . VAL A 1 104 ? 3.761 -5.001 -0.236 1.00 80.38 104 VAL A N 1
ATOM 836 C CA . VAL A 1 104 ? 3.690 -4.082 -1.364 1.00 80.38 104 VAL A CA 1
ATOM 837 C C . VAL A 1 104 ? 4.341 -4.750 -2.557 1.00 80.38 104 VAL A C 1
ATOM 839 O O . VAL A 1 104 ? 5.455 -5.266 -2.449 1.00 80.38 104 VAL A O 1
ATOM 842 N N . SER A 1 105 ? 3.637 -4.777 -3.686 1.00 76.25 105 SER A N 1
ATOM 843 C CA . SER A 1 105 ? 4.187 -5.299 -4.932 1.00 76.25 105 SER A CA 1
ATOM 844 C C . SER A 1 105 ? 3.806 -4.445 -6.123 1.00 76.25 105 SER A C 1
ATOM 846 O O . SER A 1 105 ? 2.626 -4.176 -6.328 1.00 76.25 105 SER A O 1
ATOM 848 N N . SER A 1 106 ? 4.779 -4.124 -6.965 1.00 67.88 106 SER A N 1
ATOM 849 C CA . SER A 1 106 ? 4.530 -3.600 -8.305 1.00 67.88 106 SER A CA 1
ATOM 850 C C . SER A 1 106 ? 4.556 -4.741 -9.332 1.00 67.88 106 SER A C 1
ATOM 852 O O . SER A 1 106 ? 5.264 -5.737 -9.155 1.00 67.88 106 SER A O 1
ATOM 854 N N . GLY A 1 107 ? 3.783 -4.626 -10.415 1.00 54.94 107 GLY A N 1
ATOM 855 C CA . GLY A 1 107 ? 3.665 -5.632 -11.495 1.00 54.94 107 GLY A CA 1
ATOM 856 C C . GLY A 1 107 ? 4.951 -5.979 -12.280 1.00 54.94 107 GLY A C 1
ATOM 857 O O . GLY A 1 107 ? 4.861 -6.569 -13.353 1.00 54.94 107 GLY A O 1
ATOM 858 N N . GLY A 1 108 ? 6.134 -5.633 -11.759 1.00 52.16 108 GLY A N 1
ATOM 859 C CA . GLY A 1 108 ? 7.466 -6.064 -12.209 1.00 52.16 108 GLY A CA 1
ATOM 860 C C . GLY A 1 108 ? 8.329 -6.719 -11.113 1.00 52.16 108 GLY A C 1
ATOM 861 O O . GLY A 1 108 ? 9.534 -6.840 -11.296 1.00 52.16 108 GLY A O 1
ATOM 862 N N . VAL A 1 109 ? 7.705 -7.142 -10.005 1.00 57.47 109 VAL A N 1
ATOM 863 C CA . VAL A 1 109 ? 8.242 -7.873 -8.837 1.00 57.47 109 VAL A CA 1
ATOM 864 C C . VAL A 1 109 ? 9.369 -7.166 -8.081 1.00 57.47 109 VAL A C 1
ATOM 866 O O . VAL A 1 109 ? 10.542 -7.518 -8.163 1.00 57.47 109 VAL A O 1
ATOM 869 N N . ILE A 1 110 ? 8.955 -6.259 -7.202 1.00 56.59 110 ILE A N 1
ATOM 870 C CA . ILE A 1 110 ? 9.612 -6.048 -5.913 1.00 56.59 110 ILE A CA 1
ATOM 871 C C . ILE A 1 110 ? 8.525 -6.265 -4.865 1.00 56.59 110 ILE A C 1
ATOM 873 O O . ILE A 1 110 ? 7.558 -5.511 -4.831 1.00 56.59 110 ILE A O 1
ATOM 877 N N . LYS A 1 111 ? 8.631 -7.350 -4.089 1.00 60.72 111 LYS A N 1
ATOM 878 C CA . LYS A 1 111 ? 7.733 -7.643 -2.967 1.00 60.72 111 LYS A CA 1
ATOM 879 C C . LYS A 1 111 ? 8.441 -7.198 -1.696 1.00 60.72 111 LYS A C 1
ATOM 881 O O . LYS A 1 111 ? 9.324 -7.911 -1.223 1.00 60.72 111 LYS A O 1
ATOM 886 N N . HIS A 1 112 ? 8.059 -6.049 -1.157 1.00 72.12 112 HIS A N 1
ATOM 887 C CA . HIS A 1 112 ? 8.480 -5.662 0.184 1.00 72.12 112 HIS A CA 1
ATOM 888 C C . HIS A 1 112 ? 7.425 -6.114 1.183 1.00 72.12 112 HIS A C 1
ATOM 890 O O . HIS A 1 112 ? 6.229 -5.908 0.977 1.00 72.12 112 HIS A O 1
ATOM 896 N N . GLN A 1 113 ? 7.879 -6.801 2.227 1.00 76.50 113 GLN A N 1
ATOM 897 C CA . GLN A 1 113 ? 7.065 -7.142 3.380 1.00 76.50 113 GLN A CA 1
ATOM 898 C C . GLN A 1 113 ? 7.456 -6.194 4.504 1.00 76.50 113 GLN A C 1
ATOM 900 O O . GLN A 1 113 ? 8.630 -6.125 4.864 1.00 76.50 113 GLN A O 1
ATOM 905 N N . TYR A 1 114 ? 6.472 -5.477 5.024 1.00 74.25 114 TYR A N 1
ATOM 906 C CA . TYR A 1 114 ? 6.644 -4.558 6.136 1.00 74.25 114 TYR A CA 1
ATOM 907 C C . TYR A 1 114 ? 6.211 -5.245 7.424 1.00 74.25 114 TYR A C 1
ATOM 909 O O . TYR A 1 114 ? 5.230 -6.006 7.430 1.00 74.25 114 TYR A O 1
ATOM 917 N N . SER A 1 115 ? 6.947 -4.985 8.504 1.00 72.56 115 SER A N 1
ATOM 918 C CA . SER A 1 115 ? 6.506 -5.402 9.827 1.00 72.56 115 SER A CA 1
ATOM 919 C C . SER A 1 115 ? 5.297 -4.553 10.210 1.00 72.56 115 SER A C 1
ATOM 921 O O . SER A 1 115 ? 5.334 -3.338 10.012 1.00 72.56 115 SER A O 1
ATOM 923 N N . PRO A 1 116 ? 4.244 -5.136 10.802 1.00 70.00 116 PRO A N 1
ATOM 924 C CA . PRO A 1 116 ? 3.146 -4.353 11.349 1.00 70.00 116 PRO A CA 1
ATOM 925 C C . PRO A 1 116 ? 3.648 -3.252 12.295 1.00 70.00 116 PRO A C 1
ATOM 927 O O . PRO A 1 116 ? 3.139 -2.143 12.244 1.00 70.00 116 PRO A O 1
ATOM 930 N N . CYS A 1 117 ? 4.707 -3.499 13.077 1.00 69.94 117 CYS A N 1
ATOM 931 C CA . CYS A 1 117 ? 5.280 -2.503 13.989 1.00 69.94 117 CYS A CA 1
ATOM 932 C C . CYS A 1 117 ? 5.802 -1.242 13.285 1.00 69.94 117 CYS A C 1
ATOM 934 O O . CYS A 1 117 ? 5.783 -0.175 13.891 1.00 69.94 117 CYS A O 1
ATOM 936 N N . ASP A 1 118 ? 6.241 -1.344 12.028 1.00 70.38 118 ASP A N 1
ATOM 937 C CA . ASP A 1 118 ? 6.784 -0.202 11.287 1.00 70.38 118 ASP A CA 1
ATOM 938 C C . ASP A 1 118 ? 5.685 0.833 11.023 1.00 70.38 118 ASP A C 1
ATOM 940 O O . ASP A 1 118 ? 5.915 2.030 11.141 1.00 70.38 118 ASP A O 1
ATOM 944 N N . PHE A 1 119 ? 4.454 0.388 10.764 1.00 68.88 119 PHE A N 1
ATOM 945 C CA . PHE A 1 119 ? 3.304 1.276 10.580 1.00 68.88 119 PHE A CA 1
ATOM 946 C C . PHE A 1 119 ? 2.959 2.076 11.842 1.00 68.88 119 PHE A C 1
ATOM 948 O O . PHE A 1 119 ? 2.356 3.140 11.730 1.00 68.88 119 PHE A O 1
ATOM 955 N N . PHE A 1 120 ? 3.354 1.577 13.021 1.00 66.06 120 PHE A N 1
ATOM 956 C CA . PHE A 1 120 ? 2.927 2.108 14.318 1.00 66.06 120 PHE A CA 1
ATOM 957 C C . PHE A 1 120 ? 4.050 2.641 15.202 1.00 66.06 120 PHE A C 1
ATOM 959 O O . PHE A 1 120 ? 3.820 2.926 16.376 1.00 66.06 120 PHE A O 1
ATOM 966 N N . ALA A 1 121 ? 5.264 2.765 14.673 1.00 66.56 121 ALA A N 1
ATOM 967 C CA . ALA A 1 121 ? 6.348 3.383 15.418 1.00 66.56 121 ALA A CA 1
ATOM 968 C C . ALA A 1 121 ? 5.996 4.844 15.753 1.00 66.56 121 ALA A C 1
ATOM 970 O O . ALA A 1 121 ? 5.397 5.546 14.938 1.00 66.56 121 ALA A O 1
ATOM 971 N N . ASP A 1 122 ? 6.398 5.325 16.932 1.00 64.06 122 ASP A N 1
ATOM 972 C CA . ASP A 1 122 ? 6.107 6.699 17.366 1.00 64.06 122 ASP A CA 1
ATOM 973 C C . ASP A 1 122 ? 6.608 7.732 16.344 1.00 64.06 122 ASP A C 1
ATOM 975 O O . ASP A 1 122 ? 5.912 8.688 16.030 1.00 64.06 122 ASP A O 1
ATOM 979 N N . GLU A 1 123 ? 7.772 7.506 15.734 1.00 61.44 123 GLU A N 1
ATOM 980 C CA . GLU A 1 123 ? 8.319 8.347 14.657 1.00 61.44 123 GLU A CA 1
ATOM 981 C C . GLU A 1 123 ? 7.423 8.435 13.409 1.00 61.44 123 GLU A C 1
ATOM 983 O O . GLU A 1 123 ? 7.503 9.404 12.655 1.00 61.44 123 GLU A O 1
ATOM 988 N N . ASN A 1 124 ? 6.547 7.449 13.220 1.00 59.97 124 ASN A N 1
ATOM 989 C CA . ASN A 1 124 ? 5.627 7.344 12.100 1.00 59.97 124 ASN A CA 1
ATOM 990 C C . ASN A 1 124 ? 4.239 7.946 12.407 1.00 59.97 124 ASN A C 1
ATOM 992 O O . ASN A 1 124 ? 3.495 8.266 11.485 1.00 59.97 124 ASN A O 1
ATOM 996 N N . ILE A 1 125 ? 3.893 8.167 13.678 1.00 60.91 125 ILE A N 1
ATOM 997 C CA . ILE A 1 125 ? 2.557 8.654 14.072 1.00 60.91 125 ILE A CA 1
ATOM 998 C C . ILE A 1 125 ? 2.606 10.011 14.799 1.00 60.91 125 ILE A C 1
ATOM 1000 O O . ILE A 1 125 ? 1.682 10.822 14.693 1.00 60.91 125 ILE A O 1
ATOM 1004 N N . ALA A 1 126 ? 3.677 10.291 15.541 1.00 53.09 126 ALA A N 1
ATOM 1005 C CA . ALA A 1 126 ? 3.670 11.293 16.605 1.00 53.09 126 ALA A CA 1
ATOM 1006 C C . ALA A 1 126 ? 3.713 12.762 16.146 1.00 53.09 126 ALA A C 1
ATOM 1008 O O . ALA A 1 126 ? 3.443 13.643 16.961 1.00 53.09 126 ALA A O 1
ATOM 1009 N N . SER A 1 127 ? 4.038 13.078 14.888 1.00 49.72 127 SER A N 1
ATOM 1010 C CA . SER A 1 127 ? 4.287 14.474 14.483 1.00 49.72 127 SER A CA 1
ATOM 1011 C C . SER A 1 127 ? 3.090 15.224 13.881 1.00 49.72 127 SER A C 1
ATOM 1013 O O . SER A 1 127 ? 3.157 16.450 13.806 1.00 49.72 127 SER A O 1
ATOM 1015 N N . LEU A 1 128 ? 1.992 14.556 13.496 1.00 45.12 128 LEU A N 1
ATOM 1016 C CA . LEU A 1 128 ? 0.912 15.193 12.711 1.00 45.12 128 LEU A CA 1
ATOM 1017 C C . LEU A 1 128 ? -0.516 15.071 13.271 1.00 45.12 128 LEU A C 1
ATOM 1019 O O . LEU A 1 128 ? -1.391 15.811 12.822 1.00 45.12 128 LEU A O 1
ATOM 1023 N N . HIS A 1 129 ? -0.780 14.209 14.262 1.00 49.69 129 HIS A N 1
ATOM 1024 C CA . HIS A 1 129 ? -2.168 13.853 14.618 1.00 49.69 129 HIS A CA 1
ATOM 1025 C C . HIS A 1 129 ? -2.600 14.092 16.071 1.00 49.69 129 HIS A C 1
ATOM 1027 O O . HIS A 1 129 ? -3.680 13.649 16.444 1.00 49.69 129 HIS A O 1
ATOM 1033 N N . ASN A 1 130 ? -1.827 14.821 16.890 1.00 49.38 130 ASN A N 1
ATOM 1034 C CA . ASN A 1 130 ? -2.171 15.093 18.302 1.00 49.38 130 ASN A CA 1
ATOM 1035 C C . ASN A 1 130 ? -2.540 13.824 19.106 1.00 49.38 130 ASN A C 1
ATOM 1037 O O . ASN A 1 130 ? -3.350 13.877 20.030 1.00 49.38 130 ASN A O 1
ATOM 1041 N N . ILE A 1 131 ? -1.948 12.678 18.764 1.00 50.66 131 ILE A N 1
ATOM 1042 C CA . ILE A 1 131 ? -2.191 11.413 19.460 1.00 50.66 131 ILE A CA 1
ATOM 1043 C C . ILE A 1 131 ? -1.390 11.435 20.765 1.00 50.66 131 ILE A C 1
ATOM 1045 O O . ILE A 1 131 ? -0.163 11.511 20.759 1.00 50.66 131 ILE A O 1
ATOM 1049 N N . SER A 1 132 ? -2.096 11.407 21.897 1.00 38.28 132 SER A N 1
ATOM 1050 C CA . SER A 1 132 ? -1.537 11.640 23.237 1.00 38.28 132 SER A CA 1
ATOM 1051 C C . SER A 1 132 ? -0.768 10.455 23.836 1.00 38.28 132 SER A C 1
ATOM 1053 O O . SER A 1 132 ? -0.256 10.566 24.949 1.00 38.28 132 SER A O 1
ATOM 1055 N N . GLY A 1 133 ? -0.666 9.331 23.126 1.00 43.44 133 GLY A N 1
ATOM 1056 C CA . GLY A 1 133 ? 0.191 8.216 23.520 1.00 43.44 133 GLY A CA 1
ATOM 1057 C C . GLY A 1 133 ? -0.150 6.916 22.803 1.00 43.44 133 GLY A C 1
ATOM 1058 O O . GLY A 1 133 ? -1.307 6.508 22.769 1.00 43.44 133 GLY A O 1
ATOM 1059 N N . ILE A 1 134 ? 0.875 6.251 22.273 1.00 47.56 134 ILE A N 1
ATOM 1060 C CA . ILE A 1 134 ? 0.797 4.886 21.753 1.00 47.56 134 ILE A CA 1
ATOM 1061 C C . ILE A 1 134 ? 1.447 3.993 22.803 1.00 47.56 134 ILE A C 1
ATOM 1063 O O . ILE A 1 134 ? 2.636 4.104 23.097 1.00 47.56 134 ILE A O 1
ATOM 1067 N N . SER A 1 135 ? 0.665 3.115 23.423 1.00 44.91 135 SER A N 1
ATOM 1068 C CA . SER A 1 135 ? 1.229 2.104 24.312 1.00 44.91 135 SER A CA 1
ATOM 1069 C C . SER A 1 135 ? 1.798 0.970 23.464 1.00 44.91 135 SER A C 1
ATOM 1071 O O . SER A 1 135 ? 1.043 0.139 22.956 1.00 44.91 135 SER A O 1
ATOM 1073 N N . SER A 1 136 ? 3.122 0.914 23.310 1.00 48.19 136 SER A N 1
ATOM 1074 C CA . SER A 1 136 ? 3.769 -0.252 22.708 1.00 48.19 136 SER A CA 1
ATOM 1075 C C . SER A 1 136 ? 3.614 -1.468 23.633 1.00 48.19 136 SER A C 1
ATOM 1077 O O . SER A 1 136 ? 4.064 -1.483 24.780 1.00 48.19 136 SER A O 1
ATOM 1079 N N . VAL A 1 137 ? 2.917 -2.496 23.148 1.00 47.44 137 VAL A N 1
ATOM 1080 C CA . VAL A 1 137 ? 2.759 -3.783 23.842 1.00 47.44 137 VAL A CA 1
ATOM 1081 C C . VAL A 1 137 ? 3.911 -4.703 23.406 1.00 47.44 137 VAL A C 1
ATOM 1083 O O . VAL A 1 137 ? 4.217 -4.762 22.214 1.00 47.44 137 VAL A O 1
ATOM 1086 N N . PRO A 1 138 ? 4.592 -5.413 24.328 1.00 41.88 138 PRO A N 1
ATOM 1087 C CA . PRO A 1 138 ? 5.784 -6.192 24.002 1.00 41.88 138 PRO A CA 1
ATOM 1088 C C . PRO A 1 138 ? 5.506 -7.344 23.024 1.00 41.88 138 PRO A C 1
ATOM 1090 O O . PRO A 1 138 ? 4.444 -7.966 23.024 1.00 41.88 138 PRO A O 1
ATOM 1093 N N . SER A 1 139 ? 6.518 -7.631 22.200 1.00 42.81 139 SER A N 1
ATOM 1094 C CA . SER A 1 139 ? 6.420 -8.393 20.956 1.00 42.81 139 SER A CA 1
ATOM 1095 C C . SER A 1 139 ? 5.935 -9.840 21.113 1.00 42.81 139 SER A C 1
ATOM 1097 O O . SER A 1 139 ? 6.612 -10.700 21.683 1.00 42.81 139 SER A O 1
ATOM 1099 N N . ARG A 1 140 ? 4.848 -10.160 20.419 1.00 47.66 140 ARG A N 1
ATOM 1100 C CA . ARG A 1 140 ? 4.867 -11.278 19.463 1.00 47.66 140 ARG A CA 1
ATOM 1101 C C . ARG A 1 140 ? 4.932 -10.638 18.073 1.00 47.66 140 ARG A C 1
ATOM 1103 O O . ARG A 1 140 ? 4.742 -9.434 17.979 1.00 47.66 140 ARG A O 1
ATOM 1110 N N . ALA A 1 141 ? 5.230 -11.375 17.010 1.00 55.88 141 ALA A N 1
ATOM 1111 C CA . ALA A 1 141 ? 5.366 -10.846 15.639 1.00 55.88 141 ALA A CA 1
ATOM 1112 C C . ALA A 1 141 ? 4.072 -10.228 15.038 1.00 55.88 141 ALA A C 1
ATOM 1114 O O . ALA A 1 141 ? 3.922 -10.162 13.827 1.00 55.88 141 ALA A O 1
ATOM 1115 N N . ARG A 1 142 ? 3.120 -9.836 15.887 1.00 60.47 142 ARG A N 1
ATOM 1116 C CA . ARG A 1 142 ? 1.753 -9.439 15.590 1.00 60.47 142 ARG A CA 1
ATOM 1117 C C . ARG A 1 142 ? 1.472 -8.138 16.312 1.00 60.47 142 ARG A C 1
ATOM 1119 O O . ARG A 1 142 ? 1.733 -8.038 17.515 1.00 60.47 142 ARG A O 1
ATOM 1126 N N . VAL A 1 143 ? 0.911 -7.183 15.587 1.00 64.38 143 VAL A N 1
ATOM 1127 C CA . VAL A 1 143 ? 0.402 -5.950 16.181 1.00 64.38 143 VAL A CA 1
ATOM 1128 C C . VAL A 1 143 ? -1.108 -6.061 16.282 1.00 64.38 143 VAL A C 1
ATOM 1130 O O . VAL A 1 143 ? -1.779 -6.384 15.302 1.00 64.38 143 VAL A O 1
ATOM 1133 N N . TYR A 1 144 ? -1.613 -5.817 17.489 1.00 68.81 144 TYR A N 1
ATOM 1134 C CA . TYR A 1 144 ? -3.038 -5.762 17.776 1.00 68.81 144 TYR A CA 1
ATOM 1135 C C . TYR A 1 144 ? -3.464 -4.311 17.948 1.00 68.81 144 TYR A C 1
ATOM 1137 O O . TYR A 1 144 ? -2.796 -3.553 18.652 1.00 68.81 144 TYR A O 1
ATOM 1145 N N . ILE A 1 145 ? -4.574 -3.945 17.320 1.00 71.12 145 ILE A N 1
ATOM 1146 C CA . ILE A 1 145 ? -5.117 -2.590 17.319 1.00 71.12 145 ILE A CA 1
ATOM 1147 C C . ILE A 1 145 ? -6.594 -2.709 17.644 1.00 71.12 145 ILE A C 1
ATOM 1149 O O . ILE A 1 145 ? -7.333 -3.385 16.937 1.00 71.12 145 ILE A O 1
ATOM 1153 N N . ALA A 1 146 ? -7.024 -2.070 18.721 1.00 69.56 146 ALA A N 1
ATOM 1154 C CA . ALA A 1 146 ? -8.444 -1.892 18.963 1.00 69.56 146 ALA A CA 1
ATOM 1155 C C . ALA A 1 146 ? -8.894 -0.655 18.188 1.00 69.56 146 ALA A C 1
ATOM 1157 O O . ALA A 1 146 ? -8.348 0.426 18.400 1.00 69.56 146 ALA A O 1
ATOM 1158 N N . THR A 1 147 ? -9.867 -0.813 17.298 1.00 70.94 147 THR A N 1
ATOM 1159 C CA . THR A 1 147 ? -10.537 0.315 16.646 1.00 70.94 147 THR A CA 1
ATOM 1160 C C . THR A 1 147 ? -11.918 0.491 17.250 1.00 70.94 147 THR A C 1
ATOM 1162 O O . THR A 1 147 ? -12.639 -0.495 17.438 1.00 70.94 147 THR A O 1
ATOM 1165 N N . SER A 1 148 ? -12.298 1.735 17.527 1.00 75.38 148 SER A N 1
ATOM 1166 C CA . SER A 1 148 ? -13.667 2.095 17.895 1.00 75.38 148 SER A CA 1
ATOM 1167 C C . SER A 1 148 ? -14.431 2.582 16.655 1.00 75.38 148 SER A C 1
ATOM 1169 O O . SER A 1 148 ? -13.810 2.865 15.629 1.00 75.38 148 SER A O 1
ATOM 1171 N N . PRO A 1 149 ? -15.767 2.719 16.708 1.00 74.81 149 PRO A N 1
ATOM 1172 C CA . PRO A 1 149 ? -16.535 3.278 15.601 1.00 74.81 149 PRO A CA 1
ATOM 1173 C C . PRO A 1 149 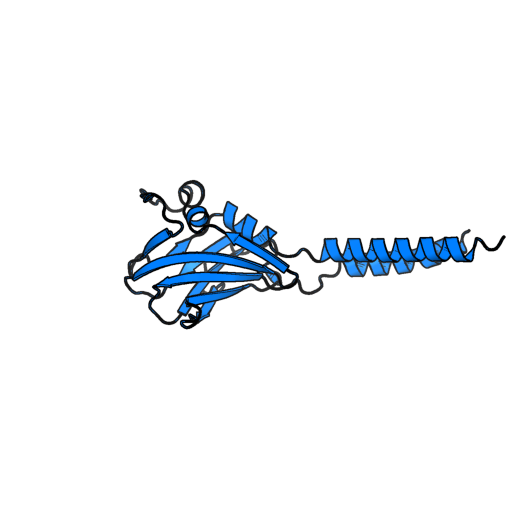? -16.116 4.733 15.314 1.00 74.81 149 PRO A C 1
ATOM 1175 O O . PRO A 1 149 ? -16.076 5.173 14.167 1.00 74.81 149 PRO A O 1
ATOM 1178 N N . GLU A 1 150 ? -15.737 5.469 16.365 1.00 74.75 150 GLU A N 1
ATOM 1179 C CA . GLU A 1 150 ? -15.286 6.863 16.289 1.00 74.75 150 GLU A CA 1
ATOM 1180 C C . GLU A 1 150 ? -13.846 6.992 15.756 1.00 74.75 150 GLU A C 1
ATOM 1182 O O . GLU A 1 150 ? -13.517 7.984 15.107 1.00 74.75 150 GLU A O 1
ATOM 1187 N N . GLU A 1 151 ? -13.007 5.972 15.962 1.00 72.75 151 GLU A N 1
ATOM 1188 C CA . GLU A 1 151 ? -11.588 5.926 15.578 1.00 72.75 151 GLU A CA 1
ATOM 1189 C C . GLU A 1 151 ? -11.295 4.669 14.737 1.00 72.75 151 GLU A C 1
ATOM 1191 O O . GLU A 1 151 ? -10.440 3.841 15.053 1.00 72.75 151 GLU A O 1
ATOM 1196 N N . SER A 1 152 ? -12.048 4.508 13.648 1.00 77.69 152 SER A N 1
ATOM 1197 C CA . SER A 1 152 ? -11.979 3.354 12.738 1.00 77.69 152 SER A CA 1
ATOM 1198 C C . SER A 1 152 ? -10.950 3.527 11.615 1.00 77.69 152 SER A C 1
ATOM 1200 O O . SER A 1 152 ? -11.078 2.918 10.554 1.00 77.69 152 SER A O 1
ATOM 1202 N N . TYR A 1 153 ? -9.918 4.349 11.822 1.00 81.81 153 TYR A N 1
ATOM 1203 C CA . TYR A 1 153 ? -8.927 4.649 10.792 1.00 81.81 153 TYR A CA 1
ATOM 1204 C C . TYR A 1 153 ? -7.483 4.620 11.293 1.00 81.81 153 TYR A C 1
ATOM 1206 O O . TYR A 1 153 ? -7.193 4.852 12.464 1.00 81.81 153 TYR A O 1
ATOM 1214 N N . LEU A 1 154 ? -6.561 4.375 10.365 1.00 80.69 154 LEU A N 1
ATOM 1215 C CA . LEU A 1 154 ? -5.118 4.418 10.561 1.00 80.69 154 LEU A CA 1
ATOM 1216 C C . LEU A 1 154 ? -4.496 5.346 9.525 1.00 80.69 154 LEU A C 1
ATOM 1218 O O . LEU A 1 154 ? -4.811 5.257 8.341 1.00 80.69 154 LEU A O 1
ATOM 1222 N N . ILE A 1 155 ? -3.597 6.224 9.959 1.00 79.88 155 ILE A N 1
ATOM 1223 C CA . ILE A 1 155 ? -2.850 7.107 9.060 1.00 79.88 155 ILE A CA 1
ATOM 1224 C C . ILE A 1 155 ? -1.409 6.627 9.002 1.00 79.88 155 ILE A C 1
ATOM 1226 O O . ILE A 1 155 ? -0.794 6.349 10.030 1.00 79.88 155 ILE A O 1
ATOM 1230 N N . PHE A 1 156 ? -0.891 6.506 7.787 1.00 79.56 156 PHE A N 1
ATOM 1231 C CA . PHE A 1 156 ? 0.483 6.106 7.545 1.00 79.56 156 PHE A CA 1
ATOM 1232 C C . PHE A 1 156 ? 1.408 7.317 7.539 1.00 79.56 156 PHE A C 1
ATOM 1234 O O . PHE A 1 156 ? 1.042 8.384 7.054 1.00 79.56 156 PHE A O 1
ATOM 1241 N N . SER A 1 157 ? 2.629 7.131 8.035 1.00 76.25 157 SER A N 1
ATOM 1242 C CA . SER A 1 157 ? 3.626 8.199 8.068 1.00 76.25 157 SER A CA 1
ATOM 1243 C C . SER A 1 157 ? 4.111 8.601 6.687 1.00 76.25 157 SER A C 1
ATOM 1245 O O . SER A 1 157 ? 4.186 7.769 5.780 1.00 76.25 157 SER A O 1
ATOM 1247 N N . ASP A 1 158 ? 4.569 9.844 6.552 1.00 76.62 158 ASP A N 1
ATOM 1248 C CA . ASP A 1 158 ? 5.215 10.333 5.331 1.00 76.62 158 ASP A CA 1
ATOM 1249 C C . ASP A 1 158 ? 6.436 9.483 4.946 1.00 76.62 158 ASP A C 1
ATOM 1251 O O . ASP A 1 158 ? 6.675 9.207 3.770 1.00 76.62 158 ASP A O 1
ATOM 1255 N N . ALA A 1 159 ? 7.227 9.054 5.937 1.00 77.56 159 ALA A N 1
ATOM 1256 C CA . ALA A 1 159 ? 8.418 8.240 5.709 1.00 77.56 159 ALA A CA 1
ATOM 1257 C C . ALA A 1 159 ? 8.055 6.868 5.127 1.00 77.56 159 ALA A C 1
ATOM 1259 O O . ALA A 1 159 ? 8.700 6.398 4.187 1.00 77.56 159 ALA A O 1
ATOM 1260 N N . LEU A 1 160 ? 6.997 6.250 5.645 1.00 78.12 160 LEU A N 1
ATOM 1261 C CA . LEU A 1 160 ? 6.509 4.968 5.166 1.00 78.12 160 LEU A CA 1
ATOM 1262 C C . LEU A 1 160 ? 5.803 5.101 3.818 1.00 78.12 160 LEU A C 1
ATOM 1264 O O . LEU A 1 160 ? 6.031 4.278 2.935 1.00 78.12 160 LEU A O 1
ATOM 1268 N N . CYS A 1 161 ? 5.025 6.165 3.618 1.00 81.06 161 CYS A N 1
ATOM 1269 C CA . CYS A 1 161 ? 4.436 6.485 2.321 1.00 81.06 161 CYS A CA 1
ATOM 1270 C C . CYS A 1 161 ? 5.528 6.594 1.252 1.00 81.06 161 CYS A C 1
ATOM 1272 O O . CYS A 1 161 ? 5.397 5.973 0.200 1.00 81.06 161 CYS A O 1
ATOM 1274 N N . ARG A 1 162 ? 6.654 7.257 1.560 1.00 81.00 162 ARG A N 1
ATOM 1275 C CA . ARG A 1 162 ? 7.823 7.310 0.667 1.00 81.00 162 ARG A CA 1
ATOM 1276 C C . ARG A 1 162 ? 8.411 5.933 0.369 1.00 81.00 162 ARG A C 1
ATOM 1278 O O . ARG A 1 162 ? 8.685 5.626 -0.784 1.00 81.00 162 ARG A O 1
ATOM 1285 N N . GLN A 1 163 ? 8.559 5.067 1.368 1.00 77.62 163 GLN A N 1
ATOM 1286 C CA . GLN A 1 163 ? 9.063 3.704 1.142 1.00 77.62 163 GLN A CA 1
ATOM 12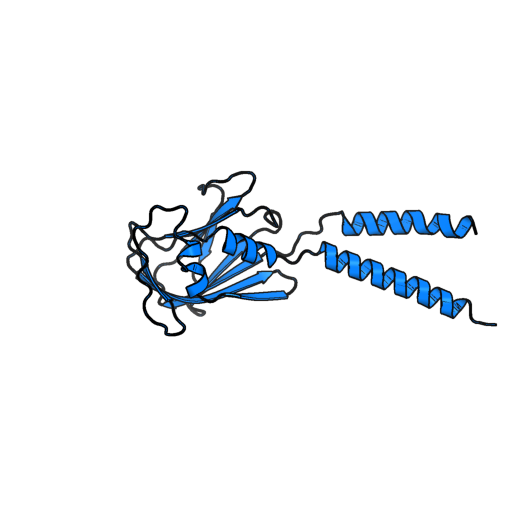87 C C . GLN A 1 163 ? 8.110 2.854 0.284 1.00 77.62 163 GLN A C 1
ATOM 1289 O O . GLN A 1 163 ? 8.551 2.049 -0.542 1.00 77.62 163 GLN A O 1
ATOM 1294 N N . ILE A 1 164 ? 6.799 3.029 0.467 1.00 80.50 164 ILE A N 1
ATOM 1295 C CA . ILE A 1 164 ? 5.773 2.385 -0.358 1.00 80.50 164 ILE A CA 1
ATOM 1296 C C . ILE A 1 164 ? 5.851 2.924 -1.794 1.00 80.50 164 ILE A C 1
ATOM 1298 O O . ILE A 1 164 ? 5.787 2.134 -2.739 1.00 80.50 164 ILE A O 1
ATOM 1302 N N . THR A 1 165 ? 6.055 4.234 -1.980 1.00 79.44 165 THR A N 1
ATOM 1303 C CA . THR A 1 165 ? 6.252 4.820 -3.314 1.00 79.44 165 THR A CA 1
ATOM 1304 C C . THR A 1 165 ? 7.557 4.375 -3.965 1.00 79.44 165 THR A C 1
ATOM 1306 O O . THR A 1 165 ? 7.557 4.066 -5.148 1.00 79.44 165 THR A O 1
ATOM 1309 N N . ASP A 1 166 ? 8.645 4.230 -3.210 1.00 75.38 166 ASP A N 1
ATOM 1310 C CA . ASP A 1 166 ? 9.936 3.756 -3.732 1.00 75.38 166 ASP A CA 1
ATOM 1311 C C . ASP A 1 166 ? 9.865 2.296 -4.217 1.00 75.38 166 ASP A C 1
ATOM 1313 O O . ASP A 1 166 ? 10.677 1.848 -5.029 1.00 75.38 166 ASP A O 1
ATOM 1317 N N . SER A 1 167 ? 8.865 1.542 -3.749 1.00 73.69 167 SER A N 1
ATOM 1318 C CA . SER A 1 167 ? 8.585 0.179 -4.212 1.00 73.69 167 SER A CA 1
ATOM 1319 C C . SER A 1 167 ? 7.891 0.134 -5.585 1.00 73.69 167 SER A C 1
ATOM 1321 O O . SER A 1 167 ? 7.731 -0.952 -6.169 1.00 73.69 167 SER A O 1
ATOM 1323 N N . TYR A 1 168 ? 7.489 1.285 -6.142 1.00 70.81 168 TYR A N 1
ATOM 1324 C CA . TYR A 1 168 ? 7.086 1.359 -7.543 1.00 70.81 168 TYR A CA 1
ATOM 1325 C C . TYR A 1 168 ? 8.276 1.010 -8.434 1.00 70.81 168 TYR A C 1
ATOM 1327 O O . TYR A 1 168 ? 9.363 1.578 -8.361 1.00 70.81 168 TYR A O 1
ATOM 1335 N N . SER A 1 169 ? 8.068 0.053 -9.337 1.00 62.19 169 SER A N 1
ATOM 1336 C CA . SER A 1 169 ? 9.088 -0.272 -10.324 1.00 62.19 169 SER A CA 1
ATOM 1337 C C . SER A 1 169 ? 9.223 0.885 -11.315 1.00 62.19 169 SER A C 1
ATOM 1339 O O . SER A 1 169 ? 8.392 1.059 -12.213 1.00 62.19 169 SER A O 1
ATOM 1341 N N . HIS A 1 170 ? 10.305 1.655 -11.192 1.00 66.06 170 HIS A N 1
ATOM 1342 C CA . HIS A 1 170 ? 10.657 2.680 -12.167 1.00 66.06 170 HIS A CA 1
ATOM 1343 C C . HIS A 1 170 ? 11.149 2.027 -13.464 1.00 66.06 170 HIS A C 1
ATOM 1345 O O . HIS A 1 170 ? 12.348 1.885 -13.724 1.00 66.06 170 HIS A O 1
ATOM 1351 N N . TYR A 1 171 ? 10.197 1.674 -14.330 1.00 64.50 171 TYR A N 1
ATOM 1352 C CA . TYR A 1 171 ? 10.429 1.040 -15.631 1.00 64.50 171 TYR A CA 1
ATOM 1353 C C . TYR A 1 171 ? 11.488 1.769 -16.481 1.00 64.50 171 TYR A C 1
ATOM 1355 O O . TYR A 1 171 ? 12.128 1.154 -17.329 1.00 64.50 171 TYR A O 1
ATOM 1363 N N . ARG A 1 172 ? 11.713 3.072 -16.256 1.00 64.62 172 ARG A N 1
ATOM 1364 C CA . ARG A 1 172 ? 12.717 3.889 -16.961 1.00 64.62 172 ARG A CA 1
ATOM 1365 C C . ARG A 1 172 ? 14.147 3.361 -16.807 1.00 64.62 172 ARG A C 1
ATOM 1367 O O . ARG A 1 172 ? 14.869 3.337 -17.802 1.00 64.62 172 ARG A O 1
ATOM 1374 N N . LEU A 1 173 ? 14.548 2.902 -15.617 1.00 67.62 173 LEU A N 1
ATOM 1375 C CA . LEU A 1 173 ? 15.894 2.349 -15.393 1.00 67.62 173 LEU A CA 1
ATOM 1376 C C . LEU A 1 173 ? 16.063 1.002 -16.098 1.00 67.62 173 LEU A C 1
ATOM 1378 O O . LEU A 1 173 ? 17.056 0.786 -16.790 1.00 67.62 173 LEU A O 1
ATOM 1382 N N . THR A 1 174 ? 15.059 0.130 -16.007 1.00 68.12 174 THR A N 1
ATOM 1383 C CA . THR A 1 174 ? 15.043 -1.165 -16.701 1.00 68.12 174 THR A CA 1
ATOM 1384 C C . THR A 1 174 ? 15.047 -0.988 -18.219 1.00 68.12 174 THR A C 1
ATOM 1386 O O . THR A 1 174 ? 15.803 -1.659 -18.922 1.00 68.12 174 THR A O 1
ATOM 1389 N N . LYS A 1 175 ? 14.267 -0.033 -18.740 1.00 70.69 175 LYS A N 1
ATOM 1390 C CA . LYS A 1 175 ? 14.292 0.350 -20.157 1.00 70.69 175 LYS A CA 1
ATOM 1391 C C . LYS A 1 175 ? 15.667 0.857 -20.568 1.00 70.69 175 LYS A C 1
ATOM 1393 O O . LYS A 1 175 ? 16.192 0.388 -21.570 1.00 70.69 175 LYS A O 1
ATOM 1398 N N . ALA A 1 176 ? 16.272 1.759 -19.796 1.00 72.38 176 ALA A N 1
ATOM 1399 C CA . ALA A 1 176 ? 17.617 2.254 -20.073 1.00 72.38 176 ALA A CA 1
ATOM 1400 C C . ALA A 1 176 ? 18.649 1.112 -20.082 1.00 72.38 176 ALA A C 1
ATOM 1402 O O . ALA A 1 176 ? 19.450 1.029 -21.012 1.00 72.38 176 ALA A O 1
ATOM 1403 N N . ALA A 1 177 ? 18.584 0.187 -19.120 1.00 73.56 177 ALA A N 1
ATOM 1404 C CA . ALA A 1 177 ? 19.442 -0.996 -19.073 1.00 73.56 177 ALA A CA 1
ATOM 1405 C C . ALA A 1 177 ? 19.247 -1.898 -20.304 1.00 73.56 177 ALA A C 1
ATOM 1407 O O . ALA A 1 177 ? 20.228 -2.329 -20.910 1.00 73.56 177 ALA A O 1
ATOM 1408 N N . PHE A 1 178 ? 18.002 -2.121 -20.733 1.00 77.19 178 PHE A N 1
ATOM 1409 C CA . PHE A 1 178 ? 17.687 -2.865 -21.954 1.00 77.19 178 PHE A CA 1
ATOM 1410 C C . PHE A 1 178 ? 18.224 -2.169 -23.214 1.00 77.19 178 PHE A C 1
ATOM 1412 O O . PHE A 1 178 ? 18.828 -2.812 -24.074 1.00 77.19 178 PHE A O 1
ATOM 1419 N N . CYS A 1 179 ? 18.083 -0.845 -23.311 1.00 79.12 179 CYS A N 1
ATOM 1420 C CA . CYS A 1 179 ? 18.633 -0.055 -24.412 1.00 79.12 179 CYS A CA 1
ATOM 1421 C C . CYS A 1 179 ? 20.169 -0.136 -24.457 1.00 79.12 179 CYS A C 1
ATOM 1423 O O . CYS A 1 179 ? 20.742 -0.324 -25.532 1.00 79.12 179 CYS A O 1
ATOM 1425 N N . VAL A 1 180 ? 20.837 -0.038 -23.301 1.00 81.06 180 VAL A N 1
ATOM 1426 C CA . VAL A 1 180 ? 22.299 -0.184 -23.177 1.00 81.06 180 VAL A CA 1
ATOM 1427 C C . VAL A 1 180 ? 22.736 -1.598 -23.554 1.00 81.06 180 VAL A C 1
ATOM 1429 O O . VAL A 1 180 ? 23.713 -1.753 -24.287 1.00 81.06 180 VAL A O 1
ATOM 1432 N N . PHE A 1 181 ? 21.997 -2.621 -23.124 1.00 81.31 181 PHE A N 1
ATOM 1433 C CA . PHE A 1 181 ? 22.253 -4.012 -23.489 1.00 81.31 181 PHE A CA 1
ATOM 1434 C C . PHE A 1 181 ? 22.156 -4.223 -25.006 1.00 81.31 181 PHE A C 1
ATOM 1436 O O . PHE A 1 181 ? 23.098 -4.731 -25.612 1.00 81.31 181 PHE A O 1
ATOM 1443 N N . LEU A 1 182 ? 21.079 -3.755 -25.647 1.00 82.31 182 LEU A N 1
ATOM 1444 C CA . LEU A 1 182 ? 20.925 -3.832 -27.104 1.00 82.31 182 LEU A CA 1
ATOM 1445 C C . LEU A 1 182 ? 22.028 -3.068 -27.849 1.00 82.31 182 LEU A C 1
ATOM 1447 O O . LEU A 1 182 ? 22.555 -3.567 -28.846 1.00 82.31 182 LEU A O 1
ATOM 1451 N N . LEU A 1 183 ? 22.419 -1.887 -27.360 1.00 82.06 183 LEU A N 1
ATOM 1452 C CA . LEU A 1 183 ? 23.526 -1.114 -27.926 1.00 82.06 183 LEU A CA 1
ATOM 1453 C C . LEU A 1 183 ? 24.862 -1.865 -27.795 1.00 82.06 183 LEU A C 1
ATOM 1455 O O . LEU A 1 183 ? 25.632 -1.923 -28.756 1.00 82.06 183 LEU A O 1
ATOM 1459 N N . ALA A 1 184 ? 25.126 -2.482 -26.641 1.00 81.06 184 ALA A N 1
ATOM 1460 C CA . ALA A 1 184 ? 26.313 -3.301 -26.413 1.00 81.06 184 ALA A CA 1
ATOM 1461 C C . ALA A 1 184 ? 26.329 -4.531 -27.335 1.00 81.06 184 ALA A C 1
ATOM 1463 O O . ALA A 1 184 ? 27.343 -4.790 -27.987 1.00 81.06 184 ALA A O 1
ATOM 1464 N N . CYS A 1 185 ? 25.201 -5.235 -27.473 1.00 79.69 185 CYS A N 1
ATOM 1465 C CA . CYS A 1 185 ? 25.038 -6.341 -28.417 1.00 79.69 185 CYS A CA 1
ATOM 1466 C C . CYS A 1 185 ? 25.290 -5.897 -29.864 1.00 79.69 185 CYS A C 1
ATOM 1468 O O . CYS A 1 185 ? 26.027 -6.572 -30.584 1.00 79.69 185 CYS A O 1
ATOM 1470 N N . PHE A 1 186 ? 24.753 -4.746 -30.281 1.00 80.75 186 PHE A N 1
ATOM 1471 C CA . PHE A 1 186 ? 24.982 -4.184 -31.613 1.00 80.75 186 PHE A CA 1
ATOM 1472 C C . PHE A 1 186 ? 26.469 -3.883 -31.863 1.00 80.75 186 PHE A C 1
ATOM 1474 O O . PHE A 1 186 ? 27.019 -4.275 -32.896 1.00 80.75 186 PHE A O 1
ATOM 1481 N N . LEU A 1 187 ? 27.151 -3.235 -30.913 1.00 79.12 187 LEU A N 1
ATOM 1482 C CA . LEU A 1 187 ? 28.581 -2.922 -31.027 1.00 79.12 187 LEU A CA 1
ATOM 1483 C C . LEU A 1 187 ? 29.459 -4.184 -31.038 1.00 79.12 187 LEU A C 1
ATOM 1485 O O . LEU A 1 187 ? 30.422 -4.254 -31.808 1.00 79.12 187 LEU A O 1
ATOM 1489 N N . LEU A 1 188 ? 29.122 -5.193 -30.229 1.00 79.31 188 LEU A N 1
ATOM 1490 C CA . LEU A 1 188 ? 29.827 -6.477 -30.180 1.00 79.31 188 LEU A CA 1
ATOM 1491 C C . LEU A 1 188 ? 29.626 -7.299 -31.459 1.00 79.31 188 LEU A C 1
ATOM 1493 O O . LEU A 1 188 ? 30.603 -7.815 -32.006 1.00 79.31 188 LEU A O 1
ATOM 1497 N N . ALA A 1 189 ? 28.395 -7.382 -31.970 1.00 73.38 189 ALA A N 1
ATOM 1498 C CA . ALA A 1 189 ? 28.093 -8.048 -33.237 1.00 73.38 189 ALA A CA 1
ATOM 1499 C C . ALA A 1 189 ? 28.855 -7.388 -34.391 1.00 73.38 189 ALA A C 1
ATOM 1501 O O . ALA A 1 189 ? 29.487 -8.069 -35.198 1.00 73.38 189 ALA A O 1
ATOM 1502 N N . ARG A 1 190 ? 28.905 -6.051 -34.412 1.00 67.69 190 ARG A N 1
ATOM 1503 C CA . ARG A 1 190 ? 29.667 -5.309 -35.417 1.00 67.69 190 ARG A CA 1
ATOM 1504 C C . ARG A 1 190 ? 31.174 -5.575 -35.305 1.00 67.69 190 ARG A C 1
ATOM 1506 O O . ARG A 1 190 ? 31.815 -5.805 -36.323 1.00 67.69 190 ARG A O 1
ATOM 1513 N N . LYS A 1 191 ? 31.744 -5.630 -34.095 1.00 64.81 191 LYS A N 1
ATOM 1514 C CA . LYS A 1 191 ? 33.161 -6.000 -33.897 1.00 64.81 191 LYS A CA 1
ATOM 1515 C C . LYS A 1 191 ? 33.495 -7.423 -34.360 1.00 64.81 191 LYS A C 1
ATOM 1517 O O . LYS A 1 191 ? 34.599 -7.628 -34.851 1.00 64.81 191 LYS A O 1
ATOM 1522 N N . LYS A 1 192 ? 32.581 -8.391 -34.217 1.00 55.69 192 LYS A N 1
ATOM 1523 C CA . LYS A 1 192 ? 32.785 -9.764 -34.721 1.00 55.69 192 LYS A CA 1
ATOM 1524 C C . LYS A 1 192 ? 32.679 -9.857 -36.245 1.00 55.69 192 LYS A C 1
ATOM 1526 O O . LYS A 1 192 ? 33.431 -10.611 -36.842 1.00 55.69 192 LYS A O 1
ATOM 1531 N N . ILE A 1 193 ? 31.808 -9.066 -36.871 1.00 52.22 193 ILE A N 1
ATOM 1532 C CA . ILE A 1 193 ? 31.630 -9.057 -38.334 1.00 52.22 193 ILE A CA 1
ATOM 1533 C C . ILE A 1 193 ? 32.804 -8.362 -39.059 1.00 52.22 193 ILE A C 1
ATOM 1535 O O . ILE A 1 193 ? 33.071 -8.675 -40.211 1.00 52.22 193 ILE A O 1
ATOM 1539 N N . PHE A 1 194 ? 33.554 -7.477 -38.387 1.00 51.84 194 PHE A N 1
ATOM 1540 C CA . PHE A 1 194 ? 34.755 -6.815 -38.935 1.00 51.84 194 PHE A CA 1
ATOM 1541 C C . PHE A 1 194 ? 36.086 -7.354 -38.369 1.00 51.84 194 PHE A C 1
ATOM 1543 O O . PHE A 1 194 ? 37.112 -6.693 -38.484 1.00 51.84 194 PHE A O 1
ATOM 1550 N N . ARG A 1 195 ? 36.076 -8.543 -37.750 1.00 49.88 195 ARG A N 1
ATOM 1551 C CA . ARG A 1 195 ? 37.270 -9.376 -37.504 1.00 49.88 195 ARG A CA 1
ATOM 1552 C C . ARG A 1 195 ? 37.166 -10.659 -38.335 1.00 49.88 195 ARG A C 1
ATOM 1554 O O . ARG A 1 195 ? 37.225 -11.766 -37.812 1.00 49.88 195 ARG A O 1
ATOM 1561 N N . ALA A 1 196 ? 36.941 -10.493 -39.628 1.00 46.06 196 ALA A N 1
ATOM 1562 C CA . ALA A 1 196 ? 37.438 -11.432 -40.614 1.00 46.06 196 ALA A CA 1
ATOM 1563 C C . ALA A 1 196 ? 38.584 -10.679 -41.300 1.00 46.06 196 ALA A C 1
ATOM 1565 O O . ALA A 1 196 ? 38.311 -9.779 -42.088 1.00 46.06 196 ALA A O 1
ATOM 1566 N N . GLU A 1 197 ? 39.807 -11.017 -40.873 1.00 41.19 197 GLU A N 1
ATOM 1567 C CA . GLU A 1 197 ? 41.121 -10.475 -41.286 1.00 41.19 197 GLU A CA 1
ATOM 1568 C C . GLU A 1 197 ? 41.487 -9.064 -40.791 1.00 41.19 197 GLU A C 1
ATOM 1570 O O . GLU A 1 197 ? 40.950 -8.045 -41.276 1.00 41.19 197 GLU A O 1
#

pLDDT: mean 73.53, std 13.57, range [38.28, 94.25]

Radius of gyration: 23.27 Å; chains: 1; bounding box: 59×35×67 Å

Foldseek 3Di:
DVVVVVVVVVLVVVLCCVLPPDDFFFWKKKKWAWPDADDFKKKKFWAWPVGRDGDPVGMDIFTQDPVRRMTIDTHGSVCQVTTQWMKMFGPLAWDKTKTQWIWMAGPVDDTDIDQPVQQVPCVFPVPPDPDPDDDDDDDDSIDIDTAHSVRRMGITGSVVSVVSSVNGPSVSVVSVVVSVVVVVVVVVVVVVVPPPD

Secondary structure (DSSP, 8-state):
-HHHHHHHHHHHHHHHHHHHS---PPPEEEEEEESS--SSEEEEEEEETTB-S--TTSEEEEE-BTTTTEEEEEE-GGGTTTEEEEEEE--SS-EEEEEEEEEEEETT--EEEEPHHHHT-HHHHTTTS------PPPPBSBEEEEE-STT-EEE--HHHHHHHHHTS--HHHHHHHHHHHHHHHHHHHHHHHT---

Organism: NCBI:txid879566